Protein AF-A0A0D0HU97-F1 (afdb_monomer_lite)

Foldseek 3Di:
DDPVLVVLLVVLLVCLVVLHPVNVVSLVVSLVVLVVCVVVVVDALQRLLVSLLSSLQSLLVSCLVVVPLVSLVSSLVSLVSSLVRHPDPQSNLSSLLSNLSSLVSNLCSQQPPVPDDPVRSLVSNVVSVVSLVSSLVSLVVSLPPPVYQLQSNLLSLLVNLVSCVVVVVLVSSLVSLLSSCVSPVLQLLSLLVNLVSLVVCLVVVDDDNQQSLVSSQLSLVSSLVSLVNCCVNPRDVSSVVSVPDDRPPPSHDNDDPPPPPPPVRVCCRVPVSVVVCVVRCSVCSSVVHDDD

Organism: NCBI:txid55969

Structure (mmCIF, N/CA/C/O backbone):
data_AF-A0A0D0HU97-F1
#
_entry.id   AF-A0A0D0HU97-F1
#
loop_
_atom_site.group_PDB
_atom_site.id
_atom_site.type_symbol
_atom_site.label_atom_id
_atom_site.label_alt_id
_atom_site.label_comp_id
_atom_site.label_asym_id
_atom_site.label_entity_id
_atom_site.label_seq_id
_atom_site.pdbx_PDB_ins_code
_atom_site.Cartn_x
_atom_site.Cartn_y
_atom_site.Cartn_z
_atom_site.occupancy
_atom_site.B_iso_or_equiv
_atom_site.auth_seq_id
_atom_site.auth_comp_id
_atom_site.auth_asym_id
_atom_site.auth_atom_id
_atom_site.pdbx_PDB_model_num
ATOM 1 N N . MET A 1 1 ? -21.540 -1.269 13.985 1.00 74.88 1 MET A N 1
ATOM 2 C CA . MET A 1 1 ? -20.807 -0.047 14.384 1.00 74.88 1 MET A CA 1
ATOM 3 C C . MET A 1 1 ? -21.762 1.062 14.835 1.00 74.88 1 MET A C 1
ATOM 5 O O . MET A 1 1 ? -22.593 1.505 14.039 1.00 74.88 1 MET A O 1
ATOM 9 N N . PRO A 1 2 ? -21.643 1.535 16.087 1.00 83.69 2 PRO A N 1
ATOM 10 C CA . PRO A 1 2 ? -22.378 2.691 16.608 1.00 83.69 2 PRO A CA 1
ATOM 11 C C . PRO A 1 2 ? -22.198 3.964 15.760 1.00 83.69 2 PRO A C 1
ATOM 13 O O . PRO A 1 2 ? -21.101 4.258 15.283 1.00 83.69 2 PRO A O 1
ATOM 16 N N . ARG A 1 3 ? -23.268 4.761 15.594 1.00 86.12 3 ARG A N 1
ATOM 17 C CA . ARG A 1 3 ? -23.246 6.005 14.786 1.00 86.12 3 ARG A CA 1
ATOM 18 C C . ARG A 1 3 ? -22.199 7.016 15.262 1.00 86.12 3 ARG A C 1
ATOM 20 O O . ARG A 1 3 ? -21.627 7.736 14.447 1.00 86.12 3 ARG A O 1
ATOM 27 N N . GLU A 1 4 ? -21.953 7.065 16.566 1.00 89.00 4 GLU A N 1
ATOM 28 C CA . GLU A 1 4 ? -20.978 7.974 17.173 1.00 89.00 4 GLU A CA 1
ATOM 29 C C . GLU A 1 4 ? -19.543 7.635 16.753 1.00 89.00 4 GLU A C 1
ATOM 31 O O . GLU A 1 4 ? -18.796 8.540 16.382 1.00 89.00 4 GLU A O 1
ATOM 36 N N . ILE A 1 5 ? -19.190 6.345 16.686 1.00 89.62 5 ILE A N 1
ATOM 37 C CA . ILE A 1 5 ? -17.884 5.888 16.185 1.00 89.62 5 ILE A CA 1
ATOM 38 C C . ILE A 1 5 ? -17.706 6.295 14.720 1.00 89.62 5 ILE A C 1
ATOM 40 O O . ILE A 1 5 ? -16.680 6.867 14.360 1.00 89.62 5 ILE A O 1
ATOM 44 N N . ALA A 1 6 ? -18.720 6.077 13.877 1.00 90.56 6 ALA A N 1
ATOM 45 C CA . ALA A 1 6 ? -18.651 6.461 12.466 1.00 90.56 6 ALA A CA 1
ATOM 46 C C . ALA A 1 6 ? -18.431 7.978 12.283 1.00 90.56 6 ALA A C 1
ATOM 48 O O . ALA A 1 6 ? -17.640 8.403 11.441 1.00 90.56 6 ALA A O 1
ATOM 49 N N . SER A 1 7 ? -19.085 8.803 13.109 1.00 92.56 7 SER A N 1
ATOM 50 C CA . SER A 1 7 ? -18.876 10.257 13.126 1.00 92.56 7 SER A CA 1
ATOM 51 C C . SER A 1 7 ? -17.437 10.631 13.504 1.00 92.56 7 SER A C 1
ATOM 53 O O . SER A 1 7 ? -16.815 11.472 12.853 1.00 92.56 7 SER A O 1
ATOM 55 N N . GLN A 1 8 ? -16.864 9.965 14.510 1.00 91.81 8 GLN A N 1
ATOM 56 C CA . GLN A 1 8 ? -15.480 10.193 14.930 1.00 91.81 8 GLN A CA 1
ATOM 57 C C . GLN A 1 8 ? -14.461 9.741 13.872 1.00 91.81 8 GLN A C 1
ATOM 59 O O . GLN A 1 8 ? -13.498 10.465 13.617 1.00 91.81 8 GLN A O 1
ATOM 64 N N . VAL A 1 9 ? -14.688 8.608 13.196 1.00 93.06 9 VAL A N 1
ATOM 65 C CA . VAL A 1 9 ? -13.863 8.169 12.054 1.00 93.06 9 VAL A CA 1
ATOM 66 C C . VAL A 1 9 ? -13.851 9.250 10.970 1.00 93.06 9 VAL A C 1
ATOM 68 O O . VAL A 1 9 ? -12.782 9.662 10.515 1.00 93.06 9 VAL A O 1
ATOM 71 N N . ASN A 1 10 ? -15.021 9.789 10.615 1.00 92.75 10 ASN A N 1
ATOM 72 C CA . ASN A 1 10 ? -15.125 10.883 9.646 1.00 92.75 10 ASN A CA 1
ATOM 73 C C . ASN A 1 10 ? -14.381 12.145 10.110 1.00 92.75 10 ASN A C 1
ATOM 75 O O . ASN A 1 10 ? -13.737 12.814 9.301 1.00 92.75 10 ASN A O 1
ATOM 79 N N . ALA A 1 11 ? -14.405 12.458 11.408 1.00 92.19 11 ALA A N 1
ATOM 80 C CA . ALA A 1 11 ? -13.657 13.584 11.960 1.00 92.19 11 ALA A CA 1
ATOM 81 C C . ALA A 1 11 ? -12.131 13.410 11.829 1.00 92.19 11 ALA A C 1
ATOM 83 O O . ALA A 1 11 ? -11.422 14.397 11.615 1.00 92.19 11 ALA A O 1
ATOM 84 N N . VAL A 1 12 ? -11.607 12.180 11.922 1.00 92.12 12 VAL A N 1
ATOM 85 C CA . VAL A 1 12 ? -10.187 11.888 11.644 1.00 92.12 12 VAL A CA 1
ATOM 86 C C . VAL A 1 12 ? -9.872 12.108 10.162 1.00 92.12 12 VAL A C 1
ATOM 88 O O . VAL A 1 12 ? -8.913 12.813 9.842 1.00 92.12 12 VAL A O 1
ATOM 91 N N . VAL A 1 13 ? -10.704 11.572 9.260 1.00 91.50 13 VAL A N 1
ATOM 92 C CA . VAL A 1 13 ? -10.542 11.706 7.798 1.00 91.50 13 VAL A CA 1
ATOM 93 C C . VAL A 1 13 ? -10.492 13.181 7.384 1.00 91.50 13 VAL A C 1
ATOM 95 O O . VAL A 1 13 ? -9.542 13.613 6.727 1.00 91.50 13 VAL A O 1
ATOM 98 N N . LEU A 1 14 ? -11.473 13.976 7.818 1.00 91.19 14 LEU A N 1
ATOM 99 C CA . LEU A 1 14 ? -11.554 15.403 7.494 1.00 91.19 14 LEU A CA 1
ATOM 100 C C . LEU A 1 14 ? -10.367 16.192 8.065 1.00 91.19 14 LEU A C 1
ATOM 102 O O . LEU A 1 14 ? -9.829 17.085 7.407 1.00 91.19 14 LEU A O 1
ATOM 106 N N . ALA A 1 15 ? -9.920 15.868 9.282 1.00 90.88 15 ALA A N 1
ATOM 107 C CA . ALA A 1 15 ? -8.762 16.527 9.883 1.00 90.88 15 ALA A CA 1
ATOM 108 C C . ALA A 1 15 ? -7.460 16.233 9.117 1.00 90.88 15 ALA A C 1
ATOM 110 O O . ALA A 1 15 ? -6.615 17.124 8.980 1.00 90.88 15 ALA A O 1
ATOM 111 N N . ALA A 1 16 ? -7.304 15.012 8.594 1.00 87.94 16 ALA A N 1
ATOM 112 C CA . ALA A 1 16 ? -6.152 14.621 7.787 1.00 87.94 16 ALA A CA 1
ATOM 113 C C . ALA A 1 16 ? -6.112 15.351 6.437 1.00 87.94 16 ALA A C 1
ATOM 115 O O . ALA A 1 16 ? -5.059 15.867 6.057 1.00 87.94 16 ALA A O 1
ATOM 116 N N . GLN A 1 17 ? -7.258 15.454 5.752 1.00 85.62 17 GLN A N 1
ATOM 117 C CA . GLN A 1 17 ? -7.392 16.174 4.477 1.00 85.62 17 GLN A CA 1
ATOM 118 C C . GLN A 1 17 ? -7.009 17.654 4.610 1.00 85.62 17 GLN A C 1
ATOM 120 O O . GLN A 1 17 ? -6.327 18.204 3.749 1.00 85.62 17 GLN A O 1
ATOM 125 N N . ASN A 1 18 ? -7.358 18.275 5.739 1.00 85.75 18 ASN A N 1
ATOM 126 C CA . ASN A 1 18 ? -7.029 19.671 6.029 1.00 85.75 18 ASN A CA 1
ATOM 127 C C . ASN A 1 18 ? -5.614 19.873 6.607 1.00 85.75 18 ASN A C 1
ATOM 129 O O . ASN A 1 18 ? -5.242 20.992 6.954 1.00 85.75 18 ASN A O 1
ATOM 133 N N . GLY A 1 19 ? -4.807 18.812 6.735 1.00 74.62 19 GLY A N 1
ATOM 134 C CA . GLY A 1 19 ? -3.419 18.907 7.193 1.00 74.62 19 GLY A CA 1
ATOM 135 C C . GLY A 1 19 ? -3.238 19.326 8.656 1.00 74.62 19 GLY A C 1
ATOM 136 O O . GLY A 1 19 ? -2.160 19.798 9.014 1.00 74.62 19 GLY A O 1
ATOM 137 N N . HIS A 1 20 ? -4.263 19.190 9.501 1.00 76.19 20 HIS A N 1
ATOM 138 C CA . HIS A 1 20 ? -4.256 19.745 10.855 1.00 76.19 20 HIS A CA 1
ATOM 139 C C . HIS A 1 20 ? -3.636 18.775 11.876 1.00 76.19 20 HIS A C 1
ATOM 141 O O . HIS A 1 20 ? -3.888 17.569 11.839 1.00 76.19 20 HIS A O 1
ATOM 147 N N . SER A 1 21 ? -2.939 19.298 12.894 1.00 78.12 21 SER A N 1
ATOM 148 C CA . SER A 1 21 ? -2.482 18.529 14.075 1.00 78.12 21 SER A CA 1
ATOM 149 C C . SER A 1 21 ? -3.627 17.846 14.846 1.00 78.12 21 SER A C 1
ATOM 151 O O . SER A 1 21 ? -3.396 16.947 15.653 1.00 78.12 21 SER A O 1
ATOM 153 N N . ALA A 1 22 ? -4.873 18.228 14.550 1.00 87.62 22 ALA A N 1
ATOM 154 C CA . ALA A 1 22 ? -6.082 17.620 15.097 1.00 87.62 22 ALA A CA 1
ATOM 155 C C . ALA A 1 22 ? -6.277 16.173 14.630 1.00 87.62 22 ALA A C 1
ATOM 157 O O . ALA A 1 22 ? -6.898 15.410 15.357 1.00 87.62 22 ALA A O 1
ATOM 158 N N . CYS A 1 23 ? -5.723 15.775 13.477 1.00 91.69 23 CYS A N 1
ATOM 159 C CA . CYS A 1 23 ? -5.828 14.401 12.980 1.00 91.69 23 CYS A CA 1
ATOM 160 C C . CYS A 1 23 ? -5.327 13.389 14.023 1.00 91.69 23 CYS A C 1
ATOM 162 O O . CYS A 1 23 ? -6.050 12.467 14.394 1.00 91.69 23 CYS A O 1
ATOM 164 N N . MET A 1 24 ? -4.138 13.636 14.580 1.00 92.69 24 MET A N 1
ATOM 165 C CA . MET A 1 24 ? -3.540 12.784 15.610 1.00 92.69 24 MET A CA 1
ATOM 166 C C . MET A 1 24 ? -4.385 12.737 16.879 1.00 92.69 24 MET A C 1
ATOM 168 O O . MET A 1 24 ? -4.702 11.658 17.363 1.00 92.69 24 MET A O 1
ATOM 172 N N . LYS A 1 25 ? -4.792 13.904 17.391 1.00 92.94 25 LYS A N 1
ATOM 173 C CA . LYS A 1 25 ? -5.591 13.990 18.619 1.00 92.94 25 LYS A CA 1
ATOM 174 C C . LYS A 1 25 ? -6.941 13.283 18.465 1.00 92.94 25 LYS A C 1
ATOM 176 O O . LYS A 1 25 ? -7.367 12.580 19.375 1.00 92.94 25 LYS A O 1
ATOM 181 N N . ASN A 1 26 ? -7.600 13.459 17.321 1.00 94.88 26 ASN A N 1
ATOM 182 C CA . ASN A 1 26 ? -8.873 12.809 17.025 1.00 94.88 26 ASN A CA 1
ATOM 183 C C . ASN A 1 26 ? -8.698 11.291 16.928 1.00 94.88 26 ASN A C 1
ATOM 185 O O . ASN A 1 26 ? -9.520 10.558 17.465 1.00 94.88 26 ASN A O 1
ATOM 189 N N . ALA A 1 27 ? -7.618 10.821 16.296 1.00 95.44 27 ALA A N 1
ATOM 190 C CA . ALA A 1 27 ? -7.337 9.395 16.199 1.00 95.44 27 ALA A CA 1
ATOM 191 C C . ALA A 1 27 ? -7.024 8.774 17.569 1.00 95.44 27 ALA A C 1
ATOM 193 O O . ALA A 1 27 ? -7.584 7.738 17.899 1.00 95.44 27 ALA A O 1
ATOM 194 N N . GLU A 1 28 ? -6.195 9.424 18.391 1.00 95.94 28 GLU A N 1
ATOM 195 C CA . GLU A 1 28 ? -5.896 8.980 19.761 1.00 95.94 28 GLU A CA 1
ATOM 196 C C . GLU A 1 28 ? -7.166 8.932 20.625 1.00 95.94 28 GLU A C 1
ATOM 198 O O . GLU A 1 28 ? -7.400 7.951 21.328 1.00 95.94 28 GLU A O 1
ATOM 203 N N . SER A 1 29 ? -8.019 9.958 20.529 1.00 96.12 29 SER A N 1
ATOM 204 C CA . SER A 1 29 ? -9.303 10.000 21.236 1.00 96.12 29 SER A CA 1
ATOM 205 C C . SER A 1 29 ? -10.240 8.876 20.799 1.00 96.12 29 SER A C 1
ATOM 207 O O . SER A 1 29 ? -10.866 8.248 21.649 1.00 96.12 29 SER A O 1
ATOM 209 N N . LEU A 1 30 ? -10.338 8.624 19.491 1.00 96.38 30 LEU A N 1
ATOM 210 C CA . LEU A 1 30 ? -11.173 7.560 18.943 1.00 96.38 30 LEU A CA 1
ATOM 211 C C . LEU A 1 30 ? -10.661 6.182 19.368 1.00 96.38 30 LEU A C 1
ATOM 213 O O . LEU A 1 30 ? -11.452 5.363 19.810 1.00 96.38 30 LEU A O 1
ATOM 217 N N . VAL A 1 31 ? -9.353 5.925 19.299 1.00 97.12 31 VAL A N 1
ATOM 218 C CA . VAL A 1 31 ? -8.782 4.646 19.754 1.00 97.12 31 VAL A CA 1
ATOM 219 C C . VAL A 1 31 ? -9.054 4.425 21.240 1.00 97.12 31 VAL A C 1
ATOM 221 O O . VAL A 1 31 ? -9.498 3.347 21.611 1.00 97.12 31 VAL A O 1
ATOM 224 N N . GLY A 1 32 ? -8.885 5.451 22.079 1.00 97.25 32 GLY A N 1
ATOM 225 C CA . GLY A 1 32 ? -9.229 5.350 23.500 1.00 97.25 32 GLY A CA 1
ATOM 226 C C . GLY A 1 32 ? -10.720 5.090 23.754 1.00 97.25 32 GLY A C 1
ATOM 227 O O . GLY A 1 32 ? -11.073 4.425 24.723 1.00 97.25 32 GLY A O 1
ATOM 228 N N . GLU A 1 33 ? -11.613 5.590 22.897 1.00 97.00 33 GLU A N 1
ATOM 229 C CA . GLU A 1 33 ? -13.042 5.261 22.959 1.00 97.00 33 GLU A CA 1
ATOM 230 C C . GLU A 1 33 ? -13.321 3.823 22.517 1.00 97.00 33 GLU A C 1
ATOM 232 O O . GLU A 1 33 ? -14.025 3.101 23.217 1.00 97.00 33 GLU A O 1
ATOM 237 N N . LEU A 1 34 ? -12.734 3.385 21.401 1.00 97.12 34 LEU A N 1
ATOM 238 C CA . LEU A 1 34 ? -12.859 2.012 20.914 1.00 97.12 34 LEU A CA 1
ATOM 239 C C . LEU A 1 34 ? -12.367 1.005 21.960 1.00 97.12 34 LEU A C 1
ATOM 241 O O . LEU A 1 34 ? -13.006 -0.022 22.166 1.00 97.12 34 LEU A O 1
ATOM 245 N N . ASP A 1 35 ? -11.271 1.317 22.648 1.00 97.38 35 ASP A N 1
ATOM 246 C CA . ASP A 1 35 ? -10.725 0.488 23.721 1.00 97.38 35 ASP A CA 1
ATOM 247 C C . ASP A 1 35 ? -11.697 0.363 24.888 1.00 97.38 35 ASP A C 1
ATOM 249 O O . ASP A 1 35 ? -12.019 -0.751 25.289 1.00 97.38 35 ASP A O 1
ATOM 253 N N . ARG A 1 36 ? -12.240 1.488 25.369 1.00 97.56 36 ARG A N 1
ATOM 254 C CA . ARG A 1 36 ? -13.242 1.481 26.444 1.00 97.56 36 ARG A CA 1
ATOM 255 C C . ARG A 1 36 ? -14.490 0.691 26.067 1.00 97.56 36 ARG A C 1
ATOM 257 O O . ARG A 1 36 ? -15.009 -0.048 26.896 1.00 97.56 36 ARG A O 1
ATOM 264 N N . LEU A 1 37 ? -14.977 0.846 24.836 1.00 96.56 37 LEU A N 1
ATOM 265 C CA . LEU A 1 37 ? -16.162 0.131 24.363 1.00 96.56 37 LEU A CA 1
ATOM 266 C C . LEU A 1 37 ? -15.902 -1.370 24.217 1.00 96.56 37 LEU A C 1
ATOM 268 O O . LEU A 1 37 ? -16.777 -2.164 24.548 1.00 96.56 37 LEU A O 1
ATOM 272 N N . HIS A 1 38 ? -14.716 -1.760 23.751 1.00 96.25 38 HIS A N 1
ATOM 273 C CA . HIS A 1 38 ? -14.349 -3.165 23.611 1.00 96.25 38 HIS A CA 1
ATOM 274 C C . HIS A 1 38 ? -14.124 -3.838 24.971 1.00 96.25 38 HIS A C 1
ATOM 276 O O . HIS A 1 38 ? -14.623 -4.931 25.197 1.00 96.25 38 HIS A O 1
ATOM 282 N N . GLU A 1 39 ? -13.448 -3.166 25.910 1.00 97.06 39 GLU A N 1
ATOM 283 C CA . GLU A 1 39 ? -13.269 -3.646 27.291 1.00 97.06 39 GLU A CA 1
ATOM 284 C C . GLU A 1 39 ? -14.594 -3.771 28.054 1.00 97.06 39 GLU A C 1
ATOM 286 O O . GLU A 1 39 ? -14.716 -4.596 28.957 1.00 97.06 39 GLU A O 1
ATOM 291 N N . ALA A 1 40 ? -15.587 -2.953 27.699 1.00 97.25 40 ALA A N 1
ATOM 292 C CA . ALA A 1 40 ? -16.937 -3.010 28.247 1.00 97.25 40 ALA A CA 1
ATOM 293 C C . ALA A 1 40 ? -17.872 -3.967 27.478 1.00 97.25 40 ALA A C 1
ATOM 295 O O . ALA A 1 40 ? -19.089 -3.869 27.649 1.00 97.25 40 ALA A O 1
ATOM 296 N N . ASP A 1 41 ? -17.338 -4.822 26.594 1.00 96.06 41 ASP A N 1
ATOM 297 C CA . ASP A 1 41 ? -18.084 -5.758 25.735 1.00 96.06 41 ASP A CA 1
ATOM 298 C C . ASP A 1 41 ? -19.222 -5.095 24.925 1.00 96.06 41 ASP A C 1
ATOM 300 O O . ASP A 1 41 ? -20.209 -5.725 24.546 1.00 96.06 41 ASP A O 1
ATOM 304 N N . SER A 1 42 ? -19.107 -3.789 24.665 1.00 96.75 42 SER A N 1
ATOM 305 C CA . SER A 1 42 ? -20.114 -2.994 23.951 1.00 96.75 42 SER A CA 1
ATOM 306 C C . SER A 1 42 ? -19.924 -3.017 22.433 1.00 96.75 42 SER A C 1
ATOM 308 O O . SER A 1 42 ? -20.852 -2.675 21.701 1.00 96.75 42 SER A O 1
ATOM 310 N N . ILE A 1 43 ? -18.730 -3.398 21.972 1.00 96.56 43 ILE A N 1
ATOM 311 C CA . ILE A 1 43 ? -18.405 -3.705 20.575 1.00 96.56 43 ILE A CA 1
ATOM 312 C C . ILE A 1 43 ? -17.503 -4.940 20.529 1.00 96.56 43 ILE A C 1
ATOM 314 O O . ILE A 1 43 ? -16.650 -5.130 21.403 1.00 96.56 43 ILE A O 1
ATOM 318 N N . ASP A 1 44 ? -17.654 -5.761 19.495 1.00 96.62 44 ASP A N 1
ATOM 319 C CA . ASP A 1 44 ? -16.771 -6.909 19.286 1.00 96.62 44 ASP A CA 1
ATOM 320 C C . ASP A 1 44 ? -15.440 -6.523 18.602 1.00 96.62 44 ASP A C 1
ATOM 322 O O . ASP A 1 44 ? -15.166 -5.357 18.289 1.00 96.62 44 ASP A O 1
ATOM 326 N N . GLY A 1 45 ? -14.569 -7.518 18.411 1.00 97.12 45 GLY A N 1
ATOM 327 C CA . GLY A 1 45 ? -13.260 -7.326 17.785 1.00 97.12 45 GLY A CA 1
ATOM 328 C C . GLY A 1 45 ? -13.329 -6.898 16.315 1.00 97.12 45 GLY A C 1
ATOM 329 O O . GLY A 1 45 ? -12.488 -6.109 15.882 1.00 97.12 45 GLY A O 1
ATOM 330 N N . ASP A 1 46 ? -14.332 -7.352 15.560 1.00 96.94 46 ASP A N 1
ATOM 331 C CA . ASP A 1 46 ? -14.511 -6.983 14.151 1.00 96.94 46 ASP A CA 1
ATOM 332 C C . ASP A 1 46 ? -15.052 -5.555 14.022 1.00 96.94 46 ASP A C 1
ATOM 334 O O . ASP A 1 46 ? -14.606 -4.795 13.161 1.00 96.94 46 ASP A O 1
ATOM 338 N N . GLU A 1 47 ? -15.949 -5.133 14.913 1.00 96.50 47 GLU A N 1
ATOM 339 C CA . GLU A 1 47 ? -16.419 -3.752 14.989 1.00 96.50 47 GLU A CA 1
ATOM 340 C C . GLU A 1 47 ? -15.288 -2.779 15.352 1.00 96.50 47 GLU A C 1
ATOM 342 O O . GLU A 1 47 ? -15.181 -1.712 14.732 1.00 96.50 47 GLU A O 1
ATOM 347 N N . TRP A 1 48 ? -14.412 -3.153 16.296 1.00 97.62 48 TRP A N 1
ATOM 348 C CA . TRP A 1 48 ? -13.192 -2.396 16.612 1.00 97.62 48 TRP A CA 1
ATOM 349 C C . TRP A 1 48 ? -12.272 -2.323 15.387 1.00 97.62 48 TRP A C 1
ATOM 351 O O . TRP A 1 48 ? -11.850 -1.239 14.971 1.00 97.62 48 TRP A O 1
ATOM 361 N N . ALA A 1 49 ? -11.997 -3.474 14.770 1.00 98.12 49 ALA A N 1
ATOM 362 C CA . ALA A 1 49 ? -11.104 -3.597 13.625 1.00 98.12 49 ALA A CA 1
ATOM 363 C C . ALA A 1 49 ? -11.601 -2.814 12.399 1.00 98.12 49 ALA A C 1
ATOM 365 O O . ALA A 1 49 ? -10.798 -2.190 11.702 1.00 98.12 49 ALA A O 1
ATOM 366 N N . LEU A 1 50 ? -12.914 -2.776 12.165 1.00 97.12 50 LEU A N 1
ATOM 367 C CA . LEU A 1 50 ? -13.526 -2.041 11.061 1.00 97.12 50 LEU A CA 1
ATOM 368 C C . LEU A 1 50 ? -13.340 -0.526 11.218 1.00 97.12 50 LEU A C 1
ATOM 370 O O . LEU A 1 50 ? -12.998 0.158 10.252 1.00 97.12 50 LEU A O 1
ATOM 374 N N . ALA A 1 51 ? -13.520 0.009 12.428 1.00 96.00 51 ALA A N 1
ATOM 375 C CA . ALA A 1 51 ? -13.251 1.421 12.701 1.00 96.00 51 ALA A CA 1
ATOM 376 C C . ALA A 1 51 ? -11.747 1.739 12.587 1.00 96.00 51 ALA A C 1
ATOM 378 O O . ALA A 1 51 ? -11.351 2.740 11.980 1.00 96.00 51 ALA A O 1
ATOM 379 N N . ALA A 1 52 ? -10.902 0.853 13.116 1.00 97.12 52 ALA A N 1
ATOM 380 C CA . ALA A 1 52 ? -9.449 0.981 13.093 1.00 97.12 52 ALA A CA 1
ATOM 381 C C . ALA A 1 52 ? -8.845 0.901 11.679 1.00 97.12 52 ALA A C 1
ATOM 383 O O . ALA A 1 52 ? -7.820 1.538 11.413 1.00 97.12 52 ALA A O 1
ATOM 384 N N . PHE A 1 53 ? -9.472 0.171 10.752 1.00 97.62 53 PHE A N 1
ATOM 385 C CA . PHE A 1 53 ? -9.018 0.061 9.365 1.00 97.62 53 PHE A CA 1
ATOM 386 C C . PHE A 1 53 ? -8.906 1.430 8.682 1.00 97.62 53 PHE A C 1
ATOM 388 O O . PHE A 1 53 ? -7.835 1.792 8.188 1.00 97.62 53 PHE A O 1
ATOM 395 N N . THR A 1 54 ? -9.971 2.231 8.713 1.00 95.88 54 THR A N 1
ATOM 396 C CA . THR A 1 54 ? -9.970 3.560 8.084 1.00 95.88 54 THR A CA 1
ATOM 397 C C . THR A 1 54 ? -8.987 4.501 8.778 1.00 95.88 54 THR A C 1
ATOM 399 O O . THR A 1 54 ? -8.211 5.192 8.120 1.00 95.88 54 THR A O 1
ATOM 402 N N . VAL A 1 55 ? -8.977 4.506 10.114 1.00 97.12 55 VAL A N 1
ATOM 403 C CA . VAL A 1 55 ? -8.121 5.399 10.912 1.00 97.12 55 VAL A CA 1
ATOM 404 C C . VAL A 1 55 ? -6.639 5.112 10.675 1.00 97.12 55 VAL A C 1
ATOM 406 O O . VAL A 1 55 ? -5.868 6.041 10.432 1.00 97.12 55 VAL A O 1
ATOM 409 N N . SER A 1 56 ? -6.236 3.838 10.700 1.00 98.38 56 SER A N 1
ATOM 410 C CA . SER A 1 56 ? -4.848 3.441 10.438 1.00 98.38 56 SER A CA 1
ATOM 411 C C . SER A 1 56 ? -4.400 3.844 9.034 1.00 98.38 56 SER A C 1
ATOM 413 O O . SER A 1 56 ? -3.345 4.462 8.892 1.00 98.38 56 SER A O 1
ATOM 415 N N . SER A 1 57 ? -5.223 3.583 8.012 1.00 97.06 57 SER A N 1
ATOM 416 C CA . SER A 1 57 ? -4.937 3.964 6.623 1.00 97.06 57 SER A CA 1
ATOM 417 C C . SER A 1 57 ? -4.723 5.476 6.475 1.00 97.06 57 SER A C 1
ATOM 419 O O . SER A 1 57 ? -3.709 5.924 5.934 1.00 97.06 57 SER A O 1
ATOM 421 N N . VAL A 1 58 ? -5.634 6.281 7.036 1.00 95.62 58 VAL A N 1
ATOM 422 C CA . VAL A 1 58 ? -5.561 7.749 6.998 1.00 95.62 58 VAL A CA 1
ATOM 423 C C . VAL A 1 58 ? -4.299 8.266 7.681 1.00 95.62 58 VAL A C 1
ATOM 425 O O . VAL A 1 58 ? -3.618 9.128 7.124 1.00 95.62 58 VAL A O 1
ATOM 428 N N . LEU A 1 59 ? -3.965 7.744 8.863 1.00 97.00 59 LEU A N 1
ATOM 429 C CA . LEU A 1 59 ? -2.773 8.159 9.601 1.00 97.00 59 LEU A CA 1
ATOM 430 C C . LEU A 1 59 ? -1.482 7.822 8.857 1.00 97.00 59 LEU A C 1
ATOM 432 O O . LEU A 1 59 ? -0.574 8.651 8.829 1.00 97.00 59 LEU A O 1
ATOM 436 N N . ILE A 1 60 ? -1.399 6.643 8.240 1.00 97.44 60 ILE A N 1
ATOM 437 C CA . ILE A 1 60 ? -0.222 6.213 7.475 1.00 97.44 60 ILE A CA 1
ATOM 438 C C . ILE A 1 60 ? -0.041 7.093 6.234 1.00 97.44 60 ILE A C 1
ATOM 440 O O . ILE A 1 60 ? 1.053 7.609 6.001 1.00 97.44 60 ILE A O 1
ATOM 444 N N . ASN A 1 61 ? -1.116 7.348 5.484 1.00 93.69 61 ASN A N 1
ATOM 445 C CA . ASN A 1 61 ? -1.067 8.239 4.323 1.00 93.69 61 ASN A CA 1
ATOM 446 C C . ASN A 1 61 ? -0.684 9.667 4.737 1.00 93.69 61 ASN A C 1
ATOM 448 O O . ASN A 1 61 ? 0.224 10.268 4.160 1.00 93.69 61 ASN A O 1
ATOM 452 N N . PHE A 1 62 ? -1.320 10.196 5.787 1.00 93.44 62 PHE A N 1
ATOM 453 C CA . PHE A 1 62 ? -0.980 11.496 6.365 1.00 93.44 62 PHE A CA 1
ATOM 454 C C . PHE A 1 62 ? 0.496 11.567 6.773 1.00 93.44 62 PHE A C 1
ATOM 456 O O . PHE A 1 62 ? 1.163 12.571 6.514 1.00 93.44 62 PHE A O 1
ATOM 463 N N . ALA A 1 63 ? 1.022 10.504 7.381 1.00 94.06 63 ALA A N 1
ATOM 464 C CA . ALA A 1 63 ? 2.411 10.427 7.794 1.00 94.06 63 ALA A CA 1
ATOM 465 C C . ALA A 1 63 ? 3.382 10.509 6.618 1.00 94.06 63 ALA A C 1
ATOM 467 O O . ALA A 1 63 ? 4.363 11.245 6.717 1.00 94.06 63 ALA A O 1
ATOM 468 N N . GLY A 1 64 ? 3.094 9.815 5.513 1.00 90.62 64 GLY A N 1
ATOM 469 C CA . GLY A 1 64 ? 3.877 9.905 4.282 1.00 90.62 64 GLY A CA 1
ATOM 470 C C . GLY A 1 64 ? 3.904 11.332 3.733 1.00 90.62 64 GLY A C 1
ATOM 471 O O . GLY A 1 64 ? 4.977 11.906 3.558 1.00 90.62 64 GLY A O 1
ATOM 472 N N . TYR A 1 65 ? 2.731 11.954 3.567 1.00 89.12 65 TYR A N 1
ATOM 473 C CA . TYR A 1 65 ? 2.623 13.312 3.018 1.00 89.12 65 TYR A CA 1
ATOM 474 C C . TYR A 1 65 ? 3.237 14.397 3.908 1.00 89.12 65 TYR A C 1
ATOM 476 O O . TYR A 1 65 ? 3.788 15.375 3.410 1.00 89.12 65 TYR A O 1
ATOM 484 N N . ARG A 1 66 ? 3.119 14.264 5.233 1.00 90.62 66 ARG A N 1
ATOM 485 C CA . ARG A 1 66 ? 3.586 15.271 6.205 1.00 90.62 66 ARG A CA 1
ATOM 486 C C . ARG A 1 66 ? 4.916 14.923 6.854 1.00 90.62 66 ARG A C 1
ATOM 488 O O . ARG A 1 66 ? 5.341 15.623 7.769 1.00 90.62 66 ARG A O 1
ATOM 495 N N . ARG A 1 67 ? 5.543 13.832 6.418 1.00 90.62 67 ARG A N 1
ATOM 496 C CA . ARG A 1 67 ? 6.771 13.281 6.997 1.00 90.62 67 ARG A CA 1
ATOM 497 C C . ARG A 1 67 ? 6.693 13.076 8.513 1.00 90.62 67 ARG A C 1
ATOM 499 O O . ARG A 1 67 ? 7.651 13.303 9.248 1.00 90.62 67 ARG A O 1
ATOM 506 N N . ASN A 1 68 ? 5.527 12.665 9.006 1.00 92.12 68 ASN A N 1
ATOM 507 C CA . ASN A 1 68 ? 5.243 12.602 10.436 1.00 92.12 68 ASN A CA 1
ATOM 508 C C . ASN A 1 68 ? 5.447 11.183 10.985 1.00 92.12 68 ASN A C 1
ATOM 510 O O . ASN A 1 68 ? 4.538 10.353 10.961 1.00 92.12 68 ASN A O 1
ATOM 514 N N . LYS A 1 69 ? 6.631 10.918 11.550 1.00 93.00 69 LYS A N 1
ATOM 515 C CA . LYS A 1 69 ? 6.987 9.597 12.101 1.00 93.00 69 LYS A CA 1
ATOM 516 C C . LYS A 1 69 ? 6.046 9.128 13.220 1.00 93.00 69 LYS A C 1
ATOM 518 O O . LYS A 1 69 ? 5.767 7.935 13.316 1.00 93.00 69 LYS A O 1
ATOM 523 N N . ARG A 1 70 ? 5.520 10.045 14.045 1.00 94.50 70 ARG A N 1
ATOM 524 C CA . ARG A 1 70 ? 4.564 9.705 15.116 1.00 94.50 70 ARG A CA 1
ATOM 525 C C . ARG A 1 70 ? 3.239 9.215 14.532 1.00 94.50 70 ARG A C 1
ATOM 527 O O . ARG A 1 70 ? 2.700 8.235 15.032 1.00 94.50 70 ARG A O 1
ATOM 534 N N . ALA A 1 71 ? 2.750 9.855 13.471 1.00 95.69 71 ALA A N 1
ATOM 535 C CA . ALA A 1 71 ? 1.544 9.420 12.770 1.00 95.69 71 ALA A CA 1
ATOM 536 C C . ALA A 1 71 ? 1.728 8.047 12.110 1.00 95.69 71 ALA A C 1
ATOM 538 O O . ALA A 1 71 ? 0.865 7.187 12.264 1.00 95.69 71 ALA A O 1
ATOM 539 N N . ALA A 1 72 ? 2.878 7.810 11.463 1.00 96.12 72 ALA A N 1
ATOM 540 C CA . ALA A 1 72 ? 3.188 6.508 10.869 1.00 96.12 72 ALA A CA 1
ATOM 541 C C . ALA A 1 72 ? 3.197 5.411 11.937 1.00 96.12 72 ALA A C 1
ATOM 543 O O . ALA A 1 72 ? 2.594 4.355 11.746 1.00 96.12 72 ALA A O 1
ATOM 544 N N . LYS A 1 73 ? 3.829 5.682 13.088 1.00 97.06 73 LYS A N 1
ATOM 545 C CA . LYS A 1 73 ? 3.864 4.736 14.202 1.00 97.06 73 LYS A CA 1
ATOM 546 C C . LYS A 1 73 ? 2.462 4.458 14.742 1.00 97.06 73 LYS A C 1
ATOM 548 O O . LYS A 1 73 ? 2.081 3.299 14.812 1.00 97.06 73 LYS A O 1
ATOM 553 N N . LEU A 1 74 ? 1.688 5.498 15.059 1.00 97.44 74 LEU A N 1
ATOM 554 C CA . LEU A 1 74 ? 0.336 5.333 15.594 1.00 97.44 74 LEU A CA 1
ATOM 555 C C . LEU A 1 74 ? -0.562 4.547 14.628 1.00 97.44 74 LEU A C 1
ATOM 557 O O . LEU A 1 74 ? -1.226 3.606 15.044 1.00 97.44 74 LEU A O 1
ATOM 561 N N . GLY A 1 75 ? -0.552 4.885 13.336 1.00 98.19 75 GLY A N 1
ATOM 562 C CA . GLY A 1 75 ? -1.326 4.154 12.332 1.00 98.19 75 GLY A CA 1
ATOM 563 C C . GLY A 1 75 ? -0.903 2.686 12.206 1.00 98.19 75 GLY A C 1
ATOM 564 O O . GLY A 1 75 ? -1.762 1.814 12.091 1.00 98.19 75 GLY A O 1
ATOM 565 N N . THR A 1 76 ? 0.401 2.404 12.296 1.00 98.50 76 THR A N 1
ATOM 566 C CA . THR A 1 76 ? 0.935 1.030 12.292 1.00 98.50 76 THR A CA 1
ATOM 567 C C . THR A 1 76 ? 0.486 0.252 13.528 1.00 98.50 76 THR A C 1
ATOM 569 O O . THR A 1 76 ? -0.026 -0.855 13.385 1.00 98.50 76 THR A O 1
ATOM 572 N N . ASP A 1 77 ? 0.613 0.842 14.722 1.00 98.44 77 ASP A N 1
ATOM 573 C CA . ASP A 1 77 ? 0.213 0.218 15.989 1.00 98.44 77 ASP A CA 1
ATOM 574 C C . ASP A 1 77 ? -1.296 -0.109 15.990 1.00 98.44 77 ASP A C 1
ATOM 576 O O . ASP A 1 77 ? -1.704 -1.196 16.400 1.00 98.44 77 ASP A O 1
ATOM 580 N N . ILE A 1 78 ? -2.128 0.808 15.475 1.00 98.62 78 ILE A N 1
ATOM 581 C CA . ILE A 1 78 ? -3.577 0.603 15.326 1.00 98.62 78 ILE A CA 1
ATOM 582 C C . ILE A 1 78 ? -3.863 -0.567 14.380 1.00 98.62 78 ILE A C 1
ATOM 584 O O . ILE A 1 78 ? -4.661 -1.437 14.725 1.00 98.62 78 ILE A O 1
ATOM 588 N N . ALA A 1 79 ? -3.215 -0.617 13.210 1.00 98.62 79 ALA A N 1
ATOM 589 C CA . ALA A 1 79 ? -3.408 -1.705 12.249 1.00 98.62 79 ALA A CA 1
ATOM 590 C C . ALA A 1 79 ? -2.972 -3.066 12.817 1.00 98.62 79 ALA A C 1
ATOM 592 O O . ALA A 1 79 ? -3.668 -4.064 12.626 1.00 98.62 79 ALA A O 1
ATOM 593 N N . ASP A 1 80 ? -1.854 -3.106 13.549 1.00 98.56 80 ASP A N 1
ATOM 594 C CA . ASP A 1 80 ? -1.353 -4.320 14.196 1.00 98.56 80 ASP A CA 1
ATOM 595 C C . ASP A 1 80 ? -2.294 -4.837 15.280 1.00 98.56 80 ASP A C 1
ATOM 597 O O . ASP A 1 80 ? -2.539 -6.039 15.357 1.00 98.56 80 ASP A O 1
ATOM 601 N N . ARG A 1 81 ? -2.868 -3.948 16.090 1.00 98.31 81 ARG A N 1
ATOM 602 C CA . ARG A 1 81 ? -3.881 -4.352 17.065 1.00 98.31 81 ARG A CA 1
ATOM 603 C C . ARG A 1 81 ? -5.155 -4.833 16.376 1.00 98.31 81 ARG A C 1
ATOM 605 O O . ARG A 1 81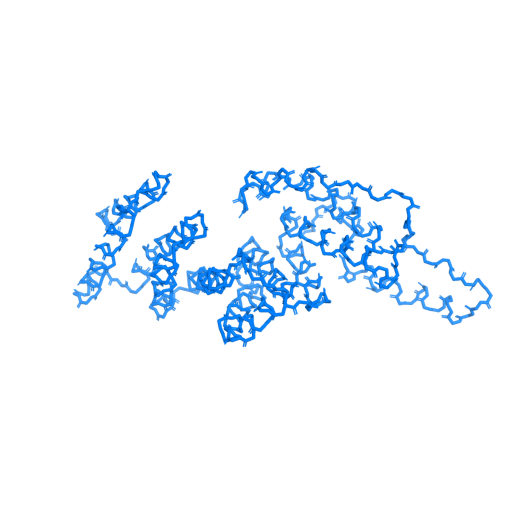 ? -5.658 -5.901 16.712 1.00 98.31 81 ARG A O 1
ATOM 612 N N . ALA A 1 82 ? -5.635 -4.086 15.383 1.00 98.31 82 ALA A N 1
ATOM 613 C CA . ALA A 1 82 ? -6.857 -4.404 14.650 1.00 98.31 82 ALA A CA 1
ATOM 614 C C . ALA A 1 82 ? -6.810 -5.813 14.061 1.00 98.31 82 ALA A C 1
ATOM 616 O O . ALA A 1 82 ? -7.749 -6.584 14.222 1.00 98.31 82 ALA A O 1
ATOM 617 N N . ARG A 1 83 ? -5.705 -6.174 13.395 1.00 97.75 83 ARG A N 1
ATOM 618 C CA . ARG A 1 83 ? -5.588 -7.481 12.730 1.00 97.75 83 ARG A CA 1
ATOM 619 C C . ARG A 1 83 ? -5.529 -8.655 13.709 1.00 97.75 83 ARG A C 1
ATOM 621 O O . ARG A 1 83 ? -5.823 -9.774 13.307 1.00 97.75 83 ARG A O 1
ATOM 628 N N . LEU A 1 84 ? -5.130 -8.421 14.962 1.00 97.81 84 LEU A N 1
ATOM 629 C CA . LEU A 1 84 ? -5.155 -9.444 16.012 1.00 97.81 84 LEU A CA 1
ATOM 630 C C . LEU A 1 84 ? -6.566 -9.651 16.576 1.00 97.81 84 LEU A C 1
ATOM 632 O O . LEU A 1 84 ? -6.875 -10.753 17.017 1.00 97.81 84 LEU A O 1
ATOM 636 N N . LEU A 1 85 ? -7.401 -8.608 16.553 1.00 97.62 85 LEU A N 1
ATOM 637 C CA . LEU A 1 85 ? -8.788 -8.650 17.022 1.00 97.62 85 LEU A CA 1
ATOM 638 C C . LEU A 1 85 ? -9.776 -9.094 15.936 1.00 97.62 85 LEU A C 1
ATOM 640 O O . LEU A 1 85 ? -10.799 -9.687 16.262 1.00 97.62 85 LEU A O 1
ATOM 644 N N . ALA A 1 86 ? -9.470 -8.825 14.665 1.00 97.69 86 ALA A N 1
ATOM 645 C CA . ALA A 1 86 ? -10.336 -9.164 13.543 1.00 97.69 86 ALA A CA 1
ATOM 646 C C . ALA A 1 86 ? -10.479 -10.685 13.399 1.00 97.69 86 ALA A C 1
ATOM 648 O O . ALA A 1 86 ? -9.490 -11.380 13.133 1.00 97.69 86 ALA A O 1
ATOM 649 N N . ALA A 1 87 ? -11.700 -11.199 13.525 1.00 97.19 87 ALA A N 1
ATOM 650 C CA . ALA A 1 87 ? -12.066 -12.570 13.193 1.00 97.19 87 ALA A CA 1
ATOM 651 C C . ALA A 1 87 ? -12.324 -12.712 11.684 1.00 97.19 87 ALA A C 1
ATOM 653 O O . ALA A 1 87 ? -11.902 -13.715 11.091 1.00 97.19 87 ALA A O 1
ATOM 654 N N . ASP A 1 88 ? -12.919 -11.691 11.057 1.00 96.44 88 ASP A N 1
ATOM 655 C CA . ASP A 1 88 ? -13.138 -11.647 9.614 1.00 96.44 88 ASP A CA 1
ATOM 656 C C . ASP A 1 88 ? -11.809 -11.648 8.842 1.00 96.44 88 ASP A C 1
ATOM 658 O O . ASP A 1 88 ? -10.911 -10.824 9.051 1.00 96.44 88 ASP A O 1
ATOM 662 N N . THR A 1 89 ? -11.671 -12.604 7.924 1.00 95.50 89 THR A N 1
ATOM 663 C CA . THR A 1 89 ? -10.409 -12.813 7.204 1.00 95.50 89 THR A CA 1
ATOM 664 C C . THR A 1 89 ? -10.141 -11.693 6.201 1.00 95.50 89 THR A C 1
ATOM 666 O O . THR A 1 89 ? -8.996 -11.257 6.075 1.00 95.50 89 THR A O 1
ATOM 669 N N . HIS A 1 90 ? -11.167 -11.168 5.526 1.00 95.56 90 HIS A N 1
ATOM 670 C CA . HIS A 1 90 ? -10.985 -10.098 4.544 1.00 95.56 90 HIS A CA 1
ATOM 671 C C . HIS A 1 90 ? -10.555 -8.790 5.216 1.00 95.56 90 HIS A C 1
ATOM 673 O O . HIS A 1 90 ? -9.631 -8.118 4.748 1.00 95.56 90 HIS A O 1
ATOM 679 N N . LEU A 1 91 ? -11.173 -8.444 6.343 1.00 96.94 91 LEU A N 1
ATOM 680 C CA . LEU A 1 91 ? -10.807 -7.305 7.172 1.00 96.94 91 LEU A CA 1
ATOM 681 C C . LEU A 1 91 ? -9.387 -7.462 7.721 1.00 96.94 91 LEU A C 1
ATOM 683 O O . LEU A 1 91 ? -8.586 -6.531 7.623 1.00 96.94 91 LEU A O 1
ATOM 687 N N . ARG A 1 92 ? -9.025 -8.657 8.208 1.00 97.94 92 ARG A N 1
ATOM 688 C CA . ARG A 1 92 ? -7.657 -8.946 8.658 1.00 97.94 92 ARG A CA 1
ATOM 689 C C . ARG A 1 92 ? -6.627 -8.706 7.552 1.00 97.94 92 ARG A C 1
ATOM 691 O O . ARG A 1 92 ? -5.620 -8.051 7.809 1.00 97.94 92 ARG A O 1
ATOM 698 N N . ARG A 1 93 ? -6.885 -9.148 6.314 1.00 98.00 93 ARG A N 1
ATOM 699 C CA . ARG A 1 93 ? -5.986 -8.916 5.161 1.00 98.00 93 ARG A CA 1
ATOM 700 C C . ARG A 1 93 ? -5.868 -7.439 4.779 1.00 98.00 93 ARG A C 1
ATOM 702 O O . ARG A 1 93 ? -4.773 -6.964 4.488 1.00 98.00 93 ARG A O 1
ATOM 709 N N . ASN A 1 94 ? -6.962 -6.685 4.856 1.00 98.06 94 ASN A N 1
ATOM 710 C CA . ASN A 1 94 ? -6.940 -5.227 4.692 1.00 98.06 94 ASN A CA 1
ATOM 711 C C . ASN A 1 94 ? -6.057 -4.537 5.749 1.00 98.06 94 ASN A C 1
ATOM 713 O O . ASN A 1 94 ? -5.301 -3.611 5.448 1.00 98.06 94 ASN A O 1
ATOM 717 N N . LEU A 1 95 ? -6.109 -5.014 6.990 1.00 98.62 95 LEU A N 1
ATOM 718 C CA . LEU A 1 95 ? -5.300 -4.489 8.088 1.00 98.62 95 LEU A CA 1
ATOM 719 C C . LEU A 1 95 ? -3.830 -4.905 7.992 1.00 98.62 95 LEU A C 1
ATOM 721 O O . LEU A 1 95 ? -2.957 -4.101 8.307 1.00 98.62 95 LEU A O 1
ATOM 725 N N . GLU A 1 96 ? -3.531 -6.107 7.503 1.00 98.81 96 GLU A N 1
ATOM 726 C CA . GLU A 1 96 ? -2.164 -6.524 7.168 1.00 98.81 96 GLU A CA 1
ATOM 727 C C . GLU A 1 96 ? -1.557 -5.645 6.069 1.00 98.81 96 GLU A C 1
ATOM 729 O O . GLU A 1 96 ? -0.404 -5.225 6.190 1.00 98.81 96 GLU A O 1
ATOM 734 N N . TYR A 1 97 ? -2.340 -5.293 5.044 1.00 98.69 97 TYR A N 1
ATOM 735 C CA . TYR A 1 97 ? -1.919 -4.338 4.019 1.00 98.69 97 TYR A CA 1
ATOM 736 C C . TYR A 1 97 ? -1.587 -2.964 4.626 1.00 98.69 97 TYR A C 1
ATOM 738 O O . TYR A 1 97 ? -0.507 -2.423 4.372 1.00 98.69 97 TYR A O 1
ATOM 746 N N . ASN A 1 98 ? -2.451 -2.426 5.498 1.00 98.62 98 ASN A N 1
ATOM 747 C CA . ASN A 1 98 ? -2.165 -1.179 6.218 1.00 98.62 98 ASN A CA 1
ATOM 748 C C . ASN A 1 98 ? -0.911 -1.302 7.097 1.00 98.62 98 ASN A C 1
ATOM 750 O O . ASN A 1 98 ? -0.043 -0.434 7.055 1.00 98.62 98 ASN A O 1
ATOM 754 N N . ALA A 1 99 ? -0.765 -2.389 7.854 1.00 98.69 99 ALA A N 1
ATOM 755 C CA . ALA A 1 99 ? 0.392 -2.635 8.709 1.00 98.69 99 ALA A CA 1
ATOM 756 C C . ALA A 1 99 ? 1.707 -2.713 7.903 1.00 98.69 99 ALA A C 1
ATOM 758 O O . ALA A 1 99 ? 2.745 -2.225 8.365 1.00 98.69 99 ALA A O 1
ATOM 759 N N . GLY A 1 100 ? 1.663 -3.271 6.687 1.00 98.50 100 GLY A N 1
ATOM 760 C CA . GLY A 1 100 ? 2.778 -3.279 5.738 1.00 98.50 100 GLY A CA 1
ATOM 761 C C . GLY A 1 100 ? 3.123 -1.876 5.235 1.00 98.50 100 GLY A C 1
ATOM 762 O O . GLY A 1 100 ? 4.289 -1.475 5.276 1.00 98.50 100 GLY A O 1
ATOM 763 N N . ASN A 1 101 ? 2.113 -1.087 4.848 1.00 98.38 101 ASN A N 1
ATOM 764 C CA . ASN A 1 101 ? 2.298 0.313 4.445 1.00 98.38 101 ASN A CA 1
ATOM 765 C C . ASN A 1 101 ? 2.899 1.156 5.571 1.00 98.38 101 ASN A C 1
ATOM 767 O O . ASN A 1 101 ? 3.811 1.944 5.331 1.00 98.38 101 ASN A O 1
ATOM 771 N N . GLY A 1 102 ? 2.432 0.960 6.804 1.00 98.00 102 GLY A N 1
ATOM 772 C CA . GLY A 1 102 ? 2.932 1.657 7.984 1.00 98.00 102 GLY A CA 1
ATOM 773 C C . GLY A 1 102 ? 4.418 1.398 8.237 1.00 98.00 102 GLY A C 1
ATOM 774 O O . GLY A 1 102 ? 5.197 2.342 8.379 1.00 98.00 102 GLY A O 1
ATOM 775 N N . ARG A 1 103 ? 4.847 0.131 8.177 1.00 97.19 103 ARG A N 1
ATOM 776 C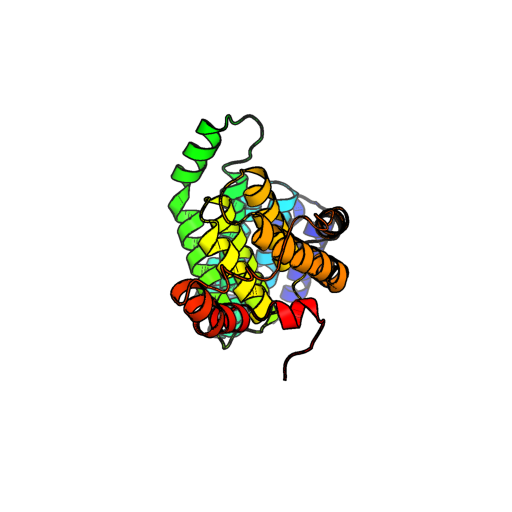 CA . ARG A 1 103 ? 6.266 -0.261 8.288 1.00 97.19 103 ARG A CA 1
ATOM 777 C C . ARG A 1 103 ? 7.121 0.288 7.148 1.00 97.19 103 ARG A C 1
ATOM 779 O O . ARG A 1 103 ? 8.206 0.807 7.403 1.00 97.19 103 ARG A O 1
ATOM 786 N N . SER A 1 104 ? 6.625 0.224 5.911 1.00 95.06 104 SER A N 1
ATOM 787 C CA . SER A 1 104 ? 7.293 0.823 4.748 1.00 95.06 104 SER A CA 1
ATOM 788 C C . SER A 1 104 ? 7.470 2.336 4.921 1.00 95.06 104 SER A C 1
ATOM 790 O O . SER A 1 104 ? 8.559 2.865 4.706 1.00 95.06 104 SER A O 1
ATOM 792 N N . CYS A 1 105 ? 6.425 3.033 5.374 1.00 94.81 105 CYS A N 1
ATOM 793 C CA . CYS A 1 105 ? 6.461 4.466 5.653 1.00 94.81 105 CYS A CA 1
ATOM 794 C C . CYS A 1 105 ? 7.462 4.797 6.770 1.00 94.81 105 CYS A C 1
ATOM 796 O O . CYS A 1 105 ? 8.293 5.688 6.606 1.00 94.81 105 CYS A O 1
ATOM 798 N N . LEU A 1 106 ? 7.448 4.054 7.882 1.00 93.56 106 LEU A N 1
ATOM 799 C CA . LEU A 1 106 ? 8.404 4.229 8.981 1.00 93.56 106 LEU A CA 1
ATOM 800 C C . LEU A 1 106 ? 9.854 4.084 8.512 1.00 93.56 106 LEU A C 1
ATOM 802 O O . LEU A 1 106 ? 10.678 4.931 8.857 1.00 93.56 106 LEU A O 1
ATOM 806 N N . HIS A 1 107 ? 10.141 3.063 7.699 1.00 90.50 107 HIS A N 1
ATOM 807 C CA . HIS A 1 107 ? 11.458 2.854 7.091 1.00 90.50 107 HIS A CA 1
ATOM 808 C C . HIS A 1 107 ? 11.875 4.044 6.218 1.00 90.50 107 HIS A C 1
ATOM 810 O O . HIS A 1 107 ? 12.974 4.577 6.355 1.00 90.50 107 HIS A O 1
ATOM 816 N N . GLN A 1 108 ? 10.987 4.505 5.334 1.00 88.19 108 GLN A N 1
ATOM 817 C CA . GLN A 1 108 ? 11.264 5.645 4.454 1.00 88.19 108 GLN A CA 1
ATOM 818 C C . GLN A 1 108 ? 11.508 6.942 5.239 1.00 88.19 108 GLN A C 1
ATOM 820 O O . GLN A 1 108 ? 12.394 7.717 4.887 1.00 88.19 108 GLN A O 1
ATOM 825 N N . LEU A 1 109 ? 10.755 7.177 6.317 1.00 88.44 109 LEU A N 1
ATOM 826 C CA . LEU A 1 109 ? 10.913 8.357 7.170 1.00 88.44 109 LEU A CA 1
ATOM 827 C C . LEU A 1 109 ? 12.159 8.298 8.059 1.00 88.44 109 LEU A C 1
ATOM 829 O O . LEU A 1 109 ? 12.685 9.344 8.427 1.00 88.44 109 LEU A O 1
ATOM 833 N N . ALA A 1 110 ? 12.633 7.105 8.422 1.00 83.88 110 ALA A N 1
ATOM 834 C CA . ALA A 1 110 ? 13.881 6.943 9.165 1.00 83.88 110 ALA A CA 1
ATOM 835 C C . ALA A 1 110 ? 15.121 7.241 8.307 1.00 83.88 110 ALA A C 1
ATOM 837 O O . ALA A 1 110 ? 16.167 7.605 8.846 1.00 83.88 110 ALA A O 1
ATOM 838 N N . HIS A 1 111 ? 15.005 7.102 6.984 1.00 75.31 111 HIS A N 1
ATOM 839 C CA . HIS A 1 111 ? 16.128 7.160 6.045 1.00 75.31 111 HIS A CA 1
ATOM 840 C C . HIS A 1 111 ? 15.888 8.135 4.904 1.00 75.31 111 HIS A C 1
ATOM 842 O O . HIS A 1 111 ? 16.220 7.869 3.744 1.00 75.31 111 HIS A O 1
ATOM 848 N N . ASP A 1 112 ? 15.291 9.267 5.248 1.00 67.69 112 ASP A N 1
ATOM 849 C CA . ASP A 1 112 ? 15.122 10.358 4.318 1.00 67.69 112 ASP A CA 1
ATOM 850 C C . ASP A 1 112 ? 16.454 10.727 3.648 1.00 67.69 112 ASP A C 1
ATOM 852 O O . ASP A 1 112 ? 17.483 10.860 4.308 1.00 67.69 112 ASP A O 1
ATOM 856 N N . ARG A 1 113 ? 16.438 10.847 2.318 1.00 63.69 113 ARG A N 1
ATOM 857 C CA . ARG A 1 113 ? 17.651 11.044 1.508 1.00 63.69 113 ARG A CA 1
ATOM 858 C C . ARG A 1 113 ? 18.263 12.429 1.692 1.00 63.69 113 ARG A C 1
ATOM 860 O O . ARG A 1 113 ? 19.407 12.626 1.286 1.00 63.69 113 ARG A O 1
ATOM 867 N N . GLU A 1 114 ? 17.524 13.381 2.255 1.00 65.94 114 GLU A N 1
ATOM 868 C CA . GLU A 1 114 ? 18.008 14.745 2.443 1.00 65.94 114 GLU A CA 1
ATOM 869 C C . GLU A 1 114 ? 19.247 14.770 3.350 1.00 65.94 114 GLU A C 1
ATOM 871 O O . GLU A 1 114 ? 19.195 14.482 4.542 1.00 65.94 114 GLU A O 1
ATOM 876 N N . GLY A 1 115 ? 20.390 15.113 2.753 1.00 65.25 115 GLY A N 1
ATOM 877 C CA . GLY A 1 115 ? 21.659 15.282 3.461 1.00 65.25 115 GLY A CA 1
ATOM 878 C C . GLY A 1 115 ? 22.481 14.008 3.684 1.00 65.25 115 GLY A C 1
ATOM 879 O O . GLY A 1 115 ? 23.562 14.114 4.259 1.00 65.25 115 GLY A O 1
ATOM 880 N N . LEU A 1 116 ? 22.036 12.833 3.218 1.00 72.50 116 LEU A N 1
ATOM 881 C CA . LEU A 1 116 ? 22.819 11.592 3.311 1.00 72.50 116 LEU A CA 1
ATOM 882 C C . LEU A 1 116 ? 23.687 11.370 2.064 1.00 72.50 116 LEU A C 1
ATOM 884 O O . LEU A 1 116 ? 23.230 11.515 0.929 1.00 72.50 116 LEU A O 1
ATOM 888 N N . THR A 1 117 ? 24.935 10.939 2.262 1.00 80.00 117 THR A N 1
ATOM 889 C CA . THR A 1 117 ? 25.756 10.380 1.176 1.00 80.00 117 THR A CA 1
ATOM 890 C C . THR A 1 117 ? 25.208 9.022 0.721 1.00 80.00 117 THR A C 1
ATOM 892 O O . THR A 1 117 ? 24.417 8.388 1.422 1.00 80.00 117 THR A O 1
ATOM 895 N N . ALA A 1 118 ? 25.642 8.532 -0.447 1.00 75.38 118 ALA A N 1
ATOM 896 C CA . ALA A 1 118 ? 25.233 7.216 -0.948 1.00 75.38 118 ALA A CA 1
ATOM 897 C C . ALA A 1 118 ? 25.551 6.081 0.046 1.00 75.38 118 ALA A C 1
ATOM 899 O O . ALA A 1 118 ? 24.703 5.222 0.284 1.00 75.38 118 ALA A O 1
ATOM 900 N N . ASP A 1 119 ? 26.723 6.120 0.683 1.00 77.25 119 ASP A N 1
ATOM 901 C CA . ASP A 1 119 ? 27.135 5.109 1.663 1.00 77.25 119 ASP A CA 1
ATOM 902 C C . ASP A 1 119 ? 26.321 5.195 2.953 1.00 77.25 119 ASP A C 1
ATOM 904 O O . ASP A 1 119 ? 25.892 4.173 3.484 1.00 77.25 119 ASP A O 1
ATOM 908 N N . GLN A 1 120 ? 26.051 6.412 3.439 1.00 75.31 120 GLN A N 1
ATOM 909 C CA . GLN A 1 120 ? 25.192 6.620 4.605 1.00 75.31 120 GLN A CA 1
ATOM 910 C C . GLN A 1 120 ? 23.771 6.144 4.330 1.00 75.31 120 GLN A C 1
ATOM 912 O O . GLN A 1 120 ? 23.162 5.513 5.186 1.00 75.31 120 GLN A O 1
ATOM 917 N N . TYR A 1 121 ? 23.262 6.392 3.127 1.00 72.44 121 TYR A N 1
ATOM 918 C CA . TYR A 1 121 ? 21.953 5.921 2.708 1.00 72.44 121 TYR A CA 1
ATOM 919 C C . TYR A 1 121 ? 21.881 4.389 2.689 1.00 72.44 121 TYR A C 1
ATOM 921 O O . TYR A 1 121 ? 20.959 3.808 3.262 1.00 72.44 121 TYR A O 1
ATOM 929 N N . VAL A 1 122 ? 22.874 3.717 2.098 1.00 75.31 122 VAL A N 1
ATOM 930 C CA . VAL A 1 122 ? 22.944 2.246 2.082 1.00 75.31 122 VAL A CA 1
ATOM 931 C C . VAL A 1 122 ? 23.070 1.684 3.497 1.00 75.31 122 VAL A C 1
ATOM 933 O O . VAL A 1 122 ? 22.321 0.778 3.859 1.00 75.31 122 VAL A O 1
ATOM 936 N N . ALA A 1 123 ? 23.972 2.233 4.314 1.00 76.19 123 ALA A N 1
ATOM 937 C CA . ALA A 1 123 ? 24.167 1.803 5.694 1.00 76.19 123 ALA A CA 1
ATOM 938 C C . ALA A 1 123 ? 22.889 1.971 6.522 1.00 76.19 123 ALA A C 1
ATOM 940 O O . ALA A 1 123 ? 22.504 1.056 7.246 1.00 76.19 123 ALA A O 1
ATOM 941 N N . ALA A 1 124 ? 22.191 3.096 6.362 1.00 70.75 124 ALA A N 1
ATOM 942 C CA . ALA A 1 124 ? 20.944 3.358 7.057 1.00 70.75 124 ALA A CA 1
ATOM 943 C C . ALA A 1 124 ? 19.877 2.308 6.694 1.00 70.75 124 ALA A C 1
ATOM 945 O O . ALA A 1 124 ? 19.285 1.710 7.587 1.00 70.75 124 ALA A O 1
ATOM 946 N N . ARG A 1 125 ? 19.741 1.941 5.410 1.00 71.31 125 ARG A N 1
ATOM 947 C CA . ARG A 1 125 ? 18.798 0.885 4.989 1.00 71.31 125 ARG A CA 1
ATOM 948 C C . ARG A 1 125 ? 19.119 -0.513 5.529 1.00 71.31 125 ARG A C 1
ATOM 950 O O . ARG A 1 125 ? 18.226 -1.359 5.550 1.00 71.31 125 ARG A O 1
ATOM 957 N N . LEU A 1 126 ? 20.360 -0.776 5.943 1.00 76.75 126 LEU A N 1
ATOM 958 C CA . LEU A 1 126 ? 20.743 -2.042 6.576 1.00 76.75 126 LEU A CA 1
ATOM 959 C C . LEU A 1 126 ? 20.382 -2.091 8.068 1.00 76.75 126 LEU A C 1
ATOM 961 O O . LEU A 1 126 ? 20.224 -3.193 8.599 1.00 76.75 126 LEU A O 1
ATOM 965 N N . LEU A 1 127 ? 20.237 -0.934 8.725 1.00 77.06 127 LEU A N 1
ATOM 966 C CA . LEU A 1 127 ? 19.887 -0.844 10.146 1.00 77.06 127 LEU A CA 1
ATOM 967 C C . LEU A 1 127 ? 18.433 -1.267 10.393 1.00 77.06 127 LEU A C 1
ATOM 969 O O . LEU A 1 127 ? 18.188 -2.094 11.266 1.00 77.06 127 LEU A O 1
ATOM 973 N N . ASP A 1 128 ? 17.497 -0.815 9.555 1.00 78.19 128 ASP A N 1
ATOM 974 C CA . ASP A 1 128 ? 16.058 -1.083 9.724 1.00 78.19 128 ASP A CA 1
ATOM 975 C C . ASP A 1 128 ? 15.562 -2.277 8.881 1.00 78.19 128 ASP A C 1
ATOM 977 O O . ASP A 1 128 ? 14.405 -2.361 8.455 1.00 78.19 128 ASP A O 1
ATOM 981 N N . ARG A 1 129 ? 16.439 -3.264 8.648 1.00 84.69 129 ARG A N 1
ATOM 982 C CA . ARG A 1 129 ? 16.133 -4.449 7.824 1.00 84.69 129 ARG A CA 1
ATOM 983 C C . ARG A 1 129 ? 14.918 -5.246 8.311 1.00 84.69 129 ARG A C 1
ATOM 985 O O . ARG A 1 129 ? 14.271 -5.909 7.499 1.00 84.69 129 ARG A O 1
ATOM 992 N N . ASP A 1 130 ? 14.621 -5.190 9.608 1.00 90.00 130 ASP A N 1
ATOM 993 C CA . ASP A 1 130 ? 13.512 -5.923 10.216 1.00 90.00 130 ASP A CA 1
ATOM 994 C C . ASP A 1 130 ? 12.164 -5.296 9.838 1.00 90.00 130 ASP A C 1
ATOM 996 O O . ASP A 1 130 ? 11.268 -6.023 9.411 1.00 90.00 130 ASP A O 1
ATOM 1000 N N . LEU A 1 131 ? 12.058 -3.959 9.817 1.00 90.88 131 LEU A N 1
ATOM 1001 C CA . LEU A 1 131 ? 10.865 -3.263 9.312 1.00 90.88 131 LEU A CA 1
ATOM 1002 C C . LEU A 1 131 ? 10.585 -3.631 7.851 1.00 90.88 131 LEU A C 1
ATOM 1004 O O . LEU A 1 131 ? 9.452 -3.959 7.495 1.00 90.88 131 LEU A O 1
ATOM 1008 N N . LEU A 1 132 ? 11.622 -3.648 7.006 1.00 90.88 132 LEU A N 1
ATOM 1009 C CA . LEU A 1 132 ? 11.494 -4.065 5.606 1.00 90.88 132 LEU A CA 1
ATOM 1010 C C . LEU A 1 132 ? 11.153 -5.549 5.454 1.00 90.88 132 LEU A C 1
ATOM 1012 O O . LEU A 1 132 ? 10.461 -5.938 4.513 1.00 90.88 132 LEU A O 1
ATOM 1016 N N . LYS A 1 133 ? 11.675 -6.415 6.324 1.00 94.44 133 LYS A N 1
ATOM 1017 C CA . LYS A 1 133 ? 11.347 -7.845 6.316 1.00 94.44 133 LYS A CA 1
ATOM 1018 C C . LYS A 1 133 ? 9.878 -8.057 6.674 1.00 94.44 133 LYS A C 1
ATOM 1020 O O . LYS A 1 133 ? 9.195 -8.779 5.954 1.00 94.44 133 LYS A O 1
ATOM 1025 N N . GLU A 1 134 ? 9.397 -7.410 7.728 1.00 96.62 134 GLU A N 1
ATOM 1026 C CA . GLU A 1 134 ? 8.003 -7.497 8.162 1.00 96.62 134 GLU A CA 1
ATOM 1027 C C . GLU A 1 134 ? 7.044 -6.911 7.124 1.00 96.62 134 GLU A C 1
ATOM 1029 O O . GLU A 1 134 ? 6.068 -7.565 6.766 1.00 96.62 134 GLU A O 1
ATOM 1034 N N . ALA A 1 135 ? 7.346 -5.730 6.572 1.00 97.62 135 ALA A N 1
ATOM 1035 C CA . ALA A 1 135 ? 6.527 -5.122 5.524 1.00 97.62 135 ALA A CA 1
ATOM 1036 C C . ALA A 1 135 ? 6.394 -6.044 4.303 1.00 97.62 135 ALA A C 1
ATOM 1038 O O . ALA A 1 135 ? 5.289 -6.282 3.819 1.00 97.62 135 ALA A O 1
ATOM 1039 N N . ARG A 1 136 ? 7.508 -6.633 3.843 1.00 97.81 136 ARG A N 1
ATOM 1040 C CA . ARG A 1 136 ? 7.489 -7.600 2.734 1.00 97.81 136 ARG A CA 1
ATOM 1041 C C . ARG A 1 136 ? 6.691 -8.855 3.067 1.00 97.81 136 ARG A C 1
ATOM 1043 O O . ARG A 1 136 ? 5.968 -9.329 2.202 1.00 97.81 136 ARG A O 1
ATOM 1050 N N . ALA A 1 137 ? 6.804 -9.385 4.285 1.00 98.44 137 ALA A N 1
ATOM 1051 C CA . ALA A 1 137 ? 6.038 -10.560 4.698 1.00 98.44 137 ALA A CA 1
ATOM 1052 C C . ALA A 1 137 ? 4.525 -10.288 4.684 1.00 98.44 137 ALA A C 1
ATOM 1054 O O . ALA A 1 137 ? 3.763 -11.116 4.191 1.00 98.44 137 ALA A O 1
ATOM 1055 N N . LEU A 1 138 ? 4.104 -9.112 5.159 1.00 98.69 138 LEU A N 1
ATOM 1056 C CA . LEU A 1 138 ? 2.702 -8.689 5.137 1.00 98.69 138 LEU A CA 1
ATOM 1057 C C . LEU A 1 138 ? 2.190 -8.516 3.703 1.00 98.69 138 LEU A C 1
ATOM 1059 O O . LEU A 1 138 ? 1.166 -9.091 3.346 1.00 98.69 138 LEU A O 1
ATOM 1063 N N . PHE A 1 139 ? 2.926 -7.799 2.849 1.00 98.81 139 PHE A N 1
ATOM 1064 C CA . PHE A 1 139 ? 2.529 -7.628 1.449 1.00 98.81 139 PHE A CA 1
ATOM 1065 C C . PHE A 1 139 ? 2.506 -8.943 0.671 1.00 98.81 139 PHE A C 1
ATOM 1067 O O . PHE A 1 139 ? 1.590 -9.161 -0.115 1.00 98.81 139 PHE A O 1
ATOM 1074 N N . PHE A 1 140 ? 3.469 -9.834 0.913 1.00 98.75 140 PHE A N 1
ATOM 1075 C CA . PHE A 1 140 ? 3.473 -11.175 0.334 1.00 98.75 140 PHE A CA 1
ATOM 1076 C C . PHE A 1 140 ? 2.223 -11.959 0.753 1.00 98.75 140 PHE A C 1
ATOM 1078 O O . PHE A 1 140 ? 1.539 -12.523 -0.097 1.00 98.75 140 PHE A O 1
ATOM 1085 N N . GLY A 1 141 ? 1.893 -11.950 2.050 1.00 98.31 141 GLY A N 1
ATOM 1086 C CA . GLY A 1 141 ? 0.714 -12.633 2.581 1.00 98.31 141 GLY A CA 1
ATOM 1087 C C . GLY A 1 141 ? -0.595 -12.139 1.968 1.00 98.31 141 GLY A C 1
ATOM 1088 O O . GLY A 1 141 ? -1.441 -12.956 1.631 1.00 98.31 141 GLY A O 1
ATOM 1089 N N . VAL A 1 142 ? -0.745 -10.827 1.771 1.00 98.75 142 VAL A N 1
ATOM 1090 C CA . VAL A 1 142 ? -1.940 -10.244 1.137 1.00 98.75 142 VAL A CA 1
ATOM 1091 C C . VAL A 1 142 ? -1.958 -10.495 -0.373 1.00 98.75 142 VAL A C 1
ATOM 1093 O O . VAL A 1 142 ? -2.992 -10.858 -0.923 1.00 98.75 142 VAL A O 1
ATOM 1096 N N . GLY A 1 143 ? -0.825 -10.316 -1.053 1.00 98.56 143 GLY A N 1
ATOM 1097 C CA . GLY A 1 143 ? -0.718 -10.377 -2.512 1.00 98.56 143 GLY A CA 1
ATOM 1098 C C . GLY A 1 143 ? -0.981 -11.758 -3.113 1.00 98.56 143 GLY A C 1
ATOM 1099 O O . GLY A 1 143 ? -1.638 -11.879 -4.151 1.00 98.56 143 GLY A O 1
ATOM 1100 N N . TYR A 1 144 ? -0.500 -12.805 -2.442 1.00 97.94 144 TYR A N 1
ATOM 1101 C CA . TYR A 1 144 ? -0.613 -14.187 -2.918 1.00 97.94 144 TYR A CA 1
ATOM 1102 C C . TYR A 1 144 ? -1.772 -14.971 -2.288 1.00 97.94 144 TYR A C 1
ATOM 1104 O O . TYR A 1 144 ? -1.944 -16.151 -2.589 1.00 97.94 144 TYR A O 1
ATOM 1112 N N . ASP A 1 145 ? -2.591 -14.344 -1.443 1.00 97.56 145 ASP A N 1
ATOM 1113 C CA . ASP A 1 145 ? -3.805 -14.969 -0.922 1.00 97.56 145 ASP A CA 1
ATOM 1114 C C . ASP A 1 145 ? -4.944 -14.826 -1.938 1.00 97.56 145 ASP A C 1
ATOM 1116 O O . ASP A 1 145 ? -5.490 -13.743 -2.140 1.00 97.56 145 ASP A O 1
ATOM 1120 N N . ALA A 1 146 ? -5.318 -15.936 -2.576 1.00 94.69 146 ALA A N 1
ATOM 1121 C CA . ALA A 1 146 ? -6.357 -15.969 -3.604 1.00 94.69 146 ALA A CA 1
ATOM 1122 C C . ALA A 1 146 ? -7.765 -15.620 -3.086 1.00 94.69 146 ALA A C 1
ATOM 1124 O O . ALA A 1 146 ? -8.652 -15.357 -3.894 1.00 94.69 146 ALA A O 1
ATOM 1125 N N . SER A 1 147 ? -7.984 -15.614 -1.765 1.00 94.62 147 SER A N 1
ATOM 1126 C CA . SER A 1 147 ? -9.251 -15.172 -1.169 1.00 94.62 147 SER A CA 1
ATOM 1127 C C . SER A 1 147 ? -9.373 -13.646 -1.091 1.00 94.62 147 SER A C 1
ATOM 1129 O O . SER A 1 147 ? -10.460 -13.117 -0.859 1.00 94.62 147 SER A O 1
ATOM 1131 N N . VAL A 1 148 ? -8.273 -12.916 -1.284 1.00 97.31 148 VAL A N 1
ATOM 1132 C CA . VAL A 1 148 ? -8.259 -11.453 -1.265 1.00 97.31 148 VAL A CA 1
ATOM 1133 C C . VAL A 1 148 ? -8.703 -10.907 -2.622 1.00 97.31 148 VAL A C 1
ATOM 1135 O O . VAL A 1 148 ? -8.342 -11.442 -3.669 1.00 97.31 148 VAL A O 1
ATOM 1138 N N . ALA A 1 149 ? -9.467 -9.810 -2.607 1.00 96.94 149 ALA A N 1
ATOM 1139 C CA . ALA A 1 149 ? -9.885 -9.115 -3.821 1.00 96.94 149 ALA A CA 1
ATOM 1140 C C . ALA A 1 149 ? -8.681 -8.771 -4.719 1.00 96.94 149 ALA A C 1
ATOM 1142 O O . ALA A 1 149 ? -7.637 -8.328 -4.227 1.00 96.94 149 ALA A O 1
ATOM 1143 N N . SER A 1 150 ? -8.851 -8.954 -6.030 1.00 97.19 150 SER A N 1
ATOM 1144 C CA . SER A 1 150 ? -7.856 -8.697 -7.084 1.00 97.19 150 SER A CA 1
ATOM 1145 C C . SER A 1 150 ? -7.119 -7.374 -6.902 1.00 97.19 150 SER A C 1
ATOM 1147 O O . SER A 1 150 ? -5.892 -7.319 -6.936 1.00 97.19 150 SER A O 1
ATOM 1149 N N . GLU A 1 151 ? -7.871 -6.317 -6.622 1.00 96.88 151 GLU A N 1
ATOM 1150 C CA . GLU A 1 151 ? -7.395 -4.952 -6.465 1.00 96.88 151 GLU A CA 1
ATOM 1151 C C . GLU A 1 151 ? -6.417 -4.836 -5.293 1.00 96.88 151 GLU A C 1
ATOM 1153 O O . GLU A 1 151 ? -5.319 -4.299 -5.440 1.00 96.88 151 GLU A O 1
ATOM 1158 N N . LEU A 1 152 ? -6.784 -5.378 -4.126 1.00 98.19 152 LEU A N 1
ATOM 1159 C CA . LEU A 1 152 ? -5.931 -5.327 -2.940 1.00 98.19 152 LEU A CA 1
ATOM 1160 C C . LEU A 1 152 ? -4.687 -6.207 -3.114 1.00 98.19 152 LEU A C 1
ATOM 1162 O O . LEU A 1 152 ? -3.599 -5.817 -2.685 1.00 98.19 152 LEU A O 1
ATOM 1166 N N . ARG A 1 153 ? -4.821 -7.355 -3.788 1.00 98.69 153 ARG A N 1
ATOM 1167 C CA . ARG A 1 153 ? -3.677 -8.203 -4.150 1.00 98.69 153 ARG A CA 1
ATOM 1168 C C . ARG A 1 153 ? -2.698 -7.453 -5.047 1.00 98.69 153 ARG A C 1
ATOM 1170 O O . ARG A 1 153 ? -1.511 -7.394 -4.730 1.00 98.69 153 ARG A O 1
ATOM 1177 N N . GLY A 1 154 ? -3.193 -6.821 -6.112 1.00 98.25 154 GLY A N 1
ATOM 1178 C CA . GLY A 1 154 ? -2.388 -6.011 -7.025 1.00 98.25 154 GLY A CA 1
ATOM 1179 C C . GLY A 1 154 ? -1.686 -4.849 -6.317 1.00 98.25 154 GLY A C 1
ATOM 1180 O O . GLY A 1 154 ? -0.503 -4.600 -6.550 1.00 98.25 154 GLY A O 1
ATOM 1181 N N . MET A 1 155 ? -2.370 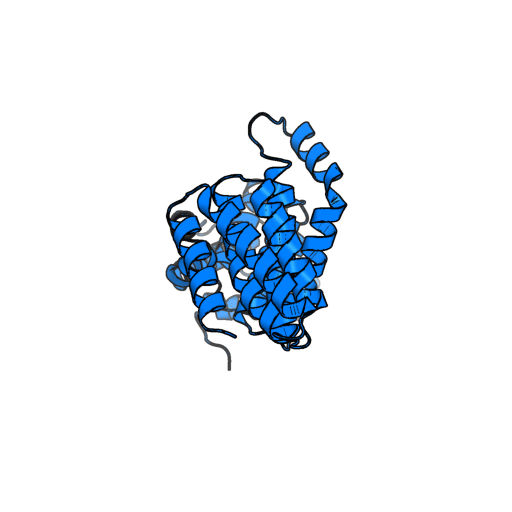-4.169 -5.393 1.00 98.62 155 MET A N 1
ATOM 1182 C CA . MET A 1 155 ? -1.769 -3.117 -4.562 1.00 98.62 155 MET A CA 1
ATOM 1183 C C . MET A 1 155 ? -0.656 -3.655 -3.651 1.00 98.62 155 MET A C 1
ATOM 1185 O O . MET A 1 155 ? 0.432 -3.077 -3.596 1.00 98.62 155 MET A O 1
ATOM 1189 N N . ALA A 1 156 ? -0.895 -4.772 -2.960 1.00 98.81 156 ALA A N 1
ATOM 1190 C CA . ALA A 1 156 ? 0.088 -5.390 -2.075 1.00 98.81 156 ALA A CA 1
ATOM 1191 C C . ALA A 1 156 ? 1.330 -5.866 -2.844 1.00 98.81 156 ALA A C 1
ATOM 1193 O O . ALA A 1 156 ? 2.452 -5.571 -2.434 1.00 98.81 156 ALA A O 1
ATOM 1194 N N . LEU A 1 157 ? 1.146 -6.530 -3.988 1.00 98.88 157 LEU A N 1
ATOM 1195 C CA . LEU A 1 157 ? 2.239 -6.986 -4.852 1.00 98.88 157 LEU A CA 1
ATOM 1196 C C . LEU A 1 157 ? 3.032 -5.813 -5.445 1.00 98.88 157 LEU A C 1
ATOM 1198 O O . LEU A 1 157 ? 4.261 -5.849 -5.453 1.00 98.88 157 LEU A O 1
ATOM 1202 N N . CYS A 1 158 ? 2.362 -4.725 -5.841 1.00 98.69 158 CYS A N 1
ATOM 1203 C CA . CYS A 1 158 ? 3.035 -3.499 -6.272 1.00 98.69 158 CYS A CA 1
ATOM 1204 C C . CYS A 1 158 ? 3.910 -2.906 -5.152 1.00 98.69 158 CYS A C 1
ATOM 1206 O O . CYS A 1 158 ? 5.047 -2.502 -5.397 1.00 98.69 158 CYS A O 1
ATOM 1208 N N . ASN A 1 159 ? 3.423 -2.876 -3.909 1.00 98.62 159 ASN A N 1
ATOM 1209 C CA . ASN A 1 159 ? 4.207 -2.372 -2.777 1.00 98.62 159 ASN A CA 1
ATOM 1210 C C . ASN A 1 159 ? 5.341 -3.325 -2.377 1.00 98.62 159 ASN A C 1
ATOM 1212 O O . ASN A 1 159 ? 6.433 -2.871 -2.031 1.00 98.62 159 ASN A O 1
ATOM 1216 N N . LEU A 1 160 ? 5.134 -4.638 -2.488 1.00 98.69 160 LEU A N 1
ATOM 1217 C CA . LEU A 1 160 ? 6.190 -5.639 -2.343 1.00 98.69 160 LEU A CA 1
ATOM 1218 C C . LEU A 1 160 ? 7.310 -5.416 -3.371 1.00 98.69 160 LEU A C 1
ATOM 1220 O O . LEU A 1 160 ? 8.489 -5.408 -3.007 1.00 98.69 160 LEU A O 1
ATOM 1224 N N . ALA A 1 161 ? 6.941 -5.182 -4.631 1.00 98.38 161 ALA A N 1
ATOM 1225 C CA . ALA A 1 161 ? 7.867 -4.891 -5.716 1.00 98.38 161 ALA A CA 1
ATOM 1226 C C . ALA A 1 161 ? 8.667 -3.606 -5.463 1.00 98.38 161 ALA A C 1
ATOM 1228 O O . ALA A 1 161 ? 9.894 -3.629 -5.577 1.00 98.38 161 ALA A O 1
ATOM 1229 N N . ASN A 1 162 ? 8.004 -2.531 -5.018 1.00 96.56 162 ASN A N 1
ATOM 1230 C CA . ASN A 1 162 ? 8.660 -1.287 -4.604 1.00 96.56 162 ASN A CA 1
ATOM 1231 C C . ASN A 1 162 ? 9.742 -1.555 -3.542 1.00 96.56 162 ASN A C 1
ATOM 1233 O O . ASN A 1 162 ? 10.864 -1.073 -3.670 1.00 96.56 162 ASN A O 1
ATOM 1237 N N . LEU A 1 163 ? 9.449 -2.373 -2.520 1.00 94.50 163 LEU A N 1
ATOM 1238 C CA . LEU A 1 163 ? 10.420 -2.706 -1.468 1.00 94.50 163 LEU A CA 1
ATOM 1239 C C . LEU A 1 163 ? 11.604 -3.545 -1.969 1.00 94.50 163 LEU A C 1
ATOM 1241 O O . LEU A 1 163 ? 12.723 -3.404 -1.460 1.00 94.50 163 LEU A O 1
ATOM 1245 N N . PHE A 1 164 ? 11.382 -4.440 -2.934 1.00 94.88 164 PHE A N 1
ATOM 1246 C CA . PHE A 1 164 ? 12.467 -5.185 -3.572 1.00 94.88 164 PHE A CA 1
ATOM 1247 C C . PHE A 1 164 ? 13.350 -4.283 -4.423 1.00 94.88 164 PHE A C 1
ATOM 1249 O O . PHE A 1 164 ? 14.576 -4.350 -4.303 1.00 94.88 164 PHE A O 1
ATOM 1256 N N . ASP A 1 165 ? 12.737 -3.418 -5.223 1.00 92.88 165 ASP A N 1
ATOM 1257 C CA . ASP A 1 165 ? 13.431 -2.477 -6.091 1.00 92.88 165 ASP A CA 1
ATOM 1258 C C . ASP A 1 165 ? 14.332 -1.536 -5.284 1.00 92.88 165 ASP A C 1
ATOM 1260 O O . ASP A 1 165 ? 15.540 -1.453 -5.508 1.00 92.88 165 ASP A O 1
ATOM 1264 N N . ASP A 1 166 ? 13.765 -0.949 -4.235 1.00 87.00 166 ASP A N 1
ATOM 1265 C CA . ASP A 1 166 ? 14.460 -0.120 -3.256 1.00 87.00 166 ASP A CA 1
ATOM 1266 C C . ASP A 1 166 ? 15.656 -0.818 -2.583 1.00 87.00 166 ASP A C 1
ATOM 1268 O O . ASP A 1 166 ? 16.599 -0.164 -2.132 1.00 87.00 166 ASP A O 1
ATOM 1272 N N . SER A 1 167 ? 15.607 -2.149 -2.487 1.00 86.56 167 SER A N 1
ATOM 1273 C CA . SER A 1 167 ? 16.672 -2.990 -1.929 1.00 86.56 167 SER A CA 1
ATOM 1274 C C . SER A 1 167 ? 17.670 -3.477 -2.993 1.00 86.56 167 SER A C 1
ATOM 1276 O O . SER A 1 167 ? 18.532 -4.300 -2.689 1.00 86.56 167 SER A O 1
ATOM 1278 N N . GLY A 1 168 ? 17.539 -3.039 -4.250 1.00 86.31 168 GLY A N 1
ATOM 1279 C CA . GLY A 1 168 ? 18.360 -3.477 -5.385 1.00 86.31 168 GLY A CA 1
ATOM 1280 C C . GLY A 1 168 ? 18.041 -4.885 -5.908 1.00 86.31 168 GLY A C 1
ATOM 1281 O O . GLY A 1 168 ? 18.732 -5.385 -6.802 1.00 86.31 168 GLY A O 1
ATOM 1282 N N . ARG A 1 169 ? 16.989 -5.528 -5.389 1.00 90.81 169 ARG A N 1
ATOM 1283 C CA . ARG A 1 169 ? 16.529 -6.879 -5.753 1.00 90.81 169 ARG A CA 1
ATOM 1284 C C . ARG A 1 169 ? 15.630 -6.822 -6.988 1.00 90.81 169 ARG A C 1
ATOM 1286 O O . ARG A 1 169 ? 14.437 -7.095 -6.940 1.00 90.81 169 ARG A O 1
ATOM 1293 N N . TRP A 1 170 ? 16.208 -6.362 -8.095 1.00 90.44 170 TRP A N 1
ATOM 1294 C CA . TRP A 1 170 ? 15.458 -5.953 -9.286 1.00 90.44 170 TRP A CA 1
ATOM 1295 C C . TRP A 1 170 ? 14.730 -7.104 -10.000 1.00 90.44 170 TRP A C 1
ATOM 1297 O O . TRP A 1 170 ? 13.711 -6.853 -10.635 1.00 90.44 170 TRP A O 1
ATOM 1307 N N . VAL A 1 171 ? 15.230 -8.343 -9.909 1.00 91.38 171 VAL A N 1
ATOM 1308 C CA . VAL A 1 171 ? 14.570 -9.512 -10.518 1.00 91.38 171 VAL A CA 1
ATOM 1309 C C . VAL A 1 171 ? 13.284 -9.821 -9.758 1.00 91.38 171 VAL A C 1
ATOM 1311 O O . VAL A 1 171 ? 12.227 -9.957 -10.362 1.00 91.38 171 VAL A O 1
ATOM 1314 N N . GLU A 1 172 ? 13.356 -9.852 -8.427 1.00 95.69 172 GLU A N 1
ATOM 1315 C CA . GLU A 1 172 ? 12.187 -10.050 -7.571 1.00 95.69 172 GLU A CA 1
ATOM 1316 C C . GLU A 1 172 ? 11.204 -8.882 -7.672 1.00 95.69 172 GLU A C 1
ATOM 1318 O O . GLU A 1 172 ? 9.997 -9.100 -7.658 1.00 95.69 172 GLU A O 1
ATOM 1323 N N . ALA A 1 173 ? 11.704 -7.653 -7.828 1.00 97.00 173 ALA A N 1
ATOM 1324 C CA . ALA A 1 173 ? 10.859 -6.493 -8.090 1.00 97.00 173 ALA A CA 1
ATOM 1325 C C . ALA A 1 173 ? 10.090 -6.639 -9.409 1.00 97.00 173 ALA A C 1
ATOM 1327 O O . ALA A 1 173 ? 8.879 -6.449 -9.434 1.00 97.00 173 ALA A O 1
ATOM 1328 N N . TYR A 1 174 ? 10.775 -7.014 -10.494 1.00 95.38 174 TYR A N 1
ATOM 1329 C CA . TYR A 1 174 ? 10.141 -7.247 -11.791 1.00 95.38 174 TYR A CA 1
ATOM 1330 C C . TYR A 1 174 ? 9.064 -8.337 -11.715 1.00 95.38 174 TYR A C 1
ATOM 1332 O O . TYR A 1 174 ? 7.958 -8.133 -12.219 1.00 95.38 174 TYR A O 1
ATOM 1340 N N . GLN A 1 175 ? 9.362 -9.464 -11.056 1.00 96.06 175 GLN A N 1
ATOM 1341 C CA . GLN A 1 175 ? 8.384 -10.536 -10.870 1.00 96.06 175 GLN A CA 1
ATOM 1342 C C . GLN A 1 175 ? 7.168 -10.036 -10.085 1.00 96.06 175 GLN A C 1
ATOM 1344 O O . GLN A 1 175 ? 6.049 -10.187 -10.548 1.00 96.06 175 GLN A O 1
ATOM 1349 N N . ALA A 1 176 ? 7.373 -9.360 -8.954 1.00 98.00 176 ALA A N 1
ATOM 1350 C CA . ALA A 1 176 ? 6.269 -8.868 -8.136 1.00 98.00 176 ALA A CA 1
ATOM 1351 C C . ALA A 1 176 ? 5.421 -7.791 -8.847 1.00 98.00 176 ALA A C 1
ATOM 1353 O O . ALA A 1 176 ? 4.209 -7.764 -8.656 1.00 98.00 176 ALA A O 1
ATOM 1354 N N . TYR A 1 177 ? 6.003 -6.937 -9.703 1.00 98.12 177 TYR A N 1
ATOM 1355 C CA . TYR A 1 177 ? 5.203 -6.051 -10.565 1.00 98.12 177 TYR A CA 1
ATOM 1356 C C . TYR A 1 177 ? 4.405 -6.827 -11.614 1.00 98.12 177 TYR A C 1
ATOM 1358 O O . TYR A 1 177 ? 3.275 -6.448 -11.910 1.00 98.12 177 TYR A O 1
ATOM 1366 N N . SER A 1 178 ? 4.980 -7.891 -12.177 1.00 95.75 178 SER A N 1
ATOM 1367 C CA . SER A 1 178 ? 4.287 -8.746 -13.147 1.00 95.75 178 SER A CA 1
ATOM 1368 C C . SER A 1 178 ? 3.104 -9.454 -12.482 1.00 95.75 178 SER A C 1
ATOM 1370 O O . SER A 1 178 ? 1.983 -9.347 -12.967 1.00 95.75 178 SER A O 1
ATOM 1372 N N . ASP A 1 179 ? 3.317 -10.040 -11.303 1.00 97.25 179 ASP A N 1
ATOM 1373 C CA . ASP A 1 179 ? 2.265 -10.677 -10.505 1.00 97.25 179 ASP A CA 1
ATOM 1374 C C . ASP A 1 179 ? 1.193 -9.659 -10.075 1.00 97.25 179 ASP A C 1
ATOM 1376 O O . ASP A 1 179 ? 0.007 -9.980 -10.012 1.00 97.25 179 ASP A O 1
ATOM 1380 N N . ALA A 1 180 ? 1.579 -8.407 -9.797 1.00 98.06 180 ALA A N 1
ATOM 1381 C CA . ALA A 1 180 ? 0.629 -7.341 -9.485 1.00 98.06 180 ALA A CA 1
ATOM 1382 C C . ALA A 1 180 ? -0.313 -7.041 -10.659 1.00 98.06 180 ALA A C 1
ATOM 1384 O O . ALA A 1 180 ? -1.493 -6.779 -10.430 1.00 98.06 180 ALA A O 1
ATOM 1385 N N . LEU A 1 181 ? 0.204 -7.077 -11.891 1.00 96.56 181 LEU A N 1
ATOM 1386 C CA . LEU A 1 181 ? -0.567 -6.877 -13.121 1.00 96.56 181 LEU A CA 1
ATOM 1387 C C . LEU A 1 181 ? -1.380 -8.116 -13.507 1.00 96.56 181 LEU A C 1
ATOM 1389 O O . LEU A 1 181 ? -2.427 -7.985 -14.129 1.00 96.56 181 LEU A O 1
ATOM 1393 N N . GLU A 1 182 ? -0.943 -9.312 -13.120 1.00 95.81 182 GLU A N 1
ATOM 1394 C CA . GLU A 1 182 ? -1.772 -10.513 -13.232 1.00 95.81 182 GLU A CA 1
ATOM 1395 C C . GLU A 1 182 ? -2.960 -10.456 -12.257 1.00 95.81 182 GLU A C 1
ATOM 1397 O O . GLU A 1 182 ? -4.086 -10.784 -12.626 1.00 95.81 182 GLU A O 1
ATOM 1402 N N . ALA A 1 183 ? -2.727 -9.997 -11.022 1.00 95.31 183 ALA A N 1
ATOM 1403 C CA . ALA A 1 183 ? -3.763 -9.881 -9.998 1.00 95.31 183 ALA A CA 1
ATOM 1404 C C . ALA A 1 183 ? -4.753 -8.729 -10.256 1.00 95.31 183 ALA A C 1
ATOM 1406 O O . ALA A 1 183 ? -5.955 -8.919 -10.085 1.00 95.31 183 ALA A O 1
ATOM 1407 N N . ASP A 1 184 ? -4.265 -7.552 -10.659 1.00 97.31 184 ASP A N 1
ATOM 1408 C CA . ASP A 1 184 ? -5.065 -6.396 -11.088 1.00 97.31 184 ASP A CA 1
ATOM 1409 C C . ASP A 1 184 ? -4.512 -5.867 -12.425 1.00 97.31 184 ASP A C 1
ATOM 1411 O O . ASP A 1 184 ? -3.629 -4.997 -12.432 1.00 97.31 184 ASP A O 1
ATOM 1415 N N . PRO A 1 185 ? -5.051 -6.341 -13.567 1.00 96.62 185 PRO A N 1
ATOM 1416 C CA . PRO A 1 185 ? -4.635 -5.894 -14.895 1.00 96.62 185 PRO A CA 1
ATOM 1417 C C . PRO A 1 185 ? -4.823 -4.401 -15.141 1.00 96.62 185 PRO A C 1
ATOM 1419 O O . PRO A 1 185 ? -4.261 -3.871 -16.086 1.0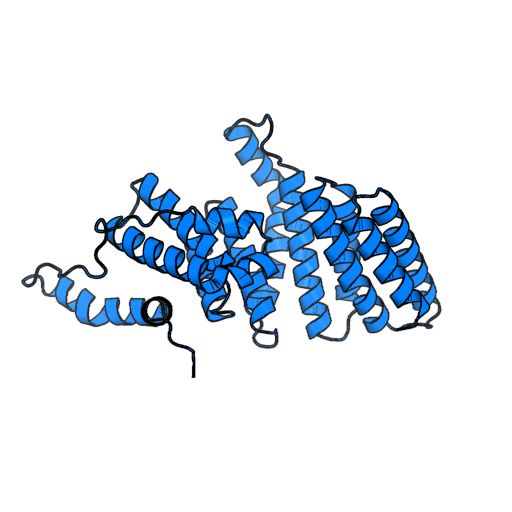0 96.62 185 PRO A O 1
ATOM 1422 N N . THR A 1 186 ? -5.590 -3.691 -14.312 1.00 96.50 186 THR A N 1
ATOM 1423 C CA . THR A 1 186 ? -5.786 -2.248 -14.473 1.00 96.50 186 THR A CA 1
ATOM 1424 C C . THR A 1 186 ? -4.763 -1.421 -13.704 1.00 96.50 186 THR A C 1
ATOM 1426 O O . THR A 1 186 ? -4.786 -0.196 -13.806 1.00 96.50 186 THR A O 1
ATOM 1429 N N . ASN A 1 187 ? -3.855 -2.038 -12.938 1.00 97.50 187 ASN A N 1
ATOM 1430 C CA . ASN A 1 187 ? -2.929 -1.341 -12.047 1.00 97.50 187 ASN A CA 1
ATOM 1431 C C . ASN A 1 187 ? -1.843 -0.557 -12.813 1.00 97.50 187 ASN A C 1
ATOM 1433 O O . ASN A 1 187 ? -0.686 -0.970 -12.940 1.00 97.50 187 ASN A O 1
ATOM 1437 N N . GLY A 1 188 ? -2.215 0.635 -13.288 1.00 96.88 188 GLY A N 1
ATOM 1438 C CA . GLY A 1 188 ? -1.329 1.546 -14.008 1.00 96.88 188 GLY A CA 1
ATOM 1439 C C . GLY A 1 188 ? -0.078 1.919 -13.208 1.00 96.88 188 GLY A C 1
ATOM 1440 O O . GLY A 1 188 ? 1.005 2.041 -13.787 1.00 96.88 188 GLY A O 1
ATOM 1441 N N . ASN A 1 189 ? -0.183 1.986 -11.875 1.00 98.31 189 ASN A N 1
ATOM 1442 C CA . ASN A 1 189 ? 0.942 2.296 -11.000 1.00 98.31 189 ASN A CA 1
ATOM 1443 C C . ASN A 1 189 ? 2.009 1.189 -11.001 1.00 98.31 189 ASN A C 1
ATOM 1445 O O . ASN A 1 189 ? 3.197 1.492 -11.108 1.00 98.31 189 ASN A O 1
ATOM 1449 N N . ALA A 1 190 ? 1.603 -0.085 -10.949 1.00 98.12 190 ALA A N 1
ATOM 1450 C CA . ALA A 1 190 ? 2.529 -1.214 -11.053 1.00 98.12 190 ALA A CA 1
ATOM 1451 C C . ALA A 1 190 ? 3.286 -1.191 -12.388 1.00 98.12 190 ALA A C 1
ATOM 1453 O O . ALA A 1 190 ? 4.514 -1.277 -12.402 1.00 98.12 190 ALA A O 1
ATOM 1454 N N . SER A 1 191 ? 2.580 -0.974 -13.504 1.00 97.81 191 SER A N 1
ATOM 1455 C CA . SER A 1 191 ? 3.233 -0.859 -14.815 1.00 97.81 191 SER A CA 1
ATOM 1456 C C . SER A 1 191 ? 4.161 0.359 -14.924 1.00 97.81 191 SER A C 1
ATOM 1458 O O . SER A 1 191 ? 5.265 0.235 -15.447 1.00 97.81 191 SER A O 1
ATOM 1460 N N . GLY A 1 192 ? 3.789 1.520 -14.374 1.00 97.62 192 GLY A N 1
ATOM 1461 C CA . GLY A 1 192 ? 4.652 2.707 -14.368 1.00 97.62 192 GLY A CA 1
ATOM 1462 C C . GLY A 1 192 ? 5.959 2.475 -13.603 1.00 97.62 192 GLY A C 1
ATOM 1463 O O . GLY A 1 192 ? 7.046 2.768 -14.110 1.00 97.62 192 GLY A O 1
ATOM 1464 N N . ASN A 1 193 ? 5.871 1.845 -12.430 1.00 97.94 193 ASN A N 1
ATOM 1465 C CA . ASN A 1 193 ? 7.045 1.467 -11.648 1.00 97.94 193 ASN A CA 1
ATOM 1466 C C . ASN A 1 193 ? 7.917 0.423 -12.367 1.00 97.94 193 ASN A C 1
ATOM 1468 O O . ASN A 1 193 ? 9.142 0.570 -12.405 1.00 97.94 193 ASN A O 1
ATOM 1472 N N . ALA A 1 194 ? 7.312 -0.590 -12.994 1.00 96.69 194 ALA A N 1
ATOM 1473 C CA . ALA A 1 194 ? 8.032 -1.599 -13.770 1.00 96.69 194 ALA A CA 1
ATOM 1474 C C . ALA A 1 194 ? 8.765 -0.994 -14.981 1.00 96.69 194 ALA A C 1
ATOM 1476 O O . ALA A 1 194 ? 9.921 -1.339 -15.246 1.00 96.69 194 ALA A O 1
ATOM 1477 N N . ALA A 1 195 ? 8.145 -0.036 -15.679 1.00 95.38 195 ALA A N 1
ATOM 1478 C CA . ALA A 1 195 ? 8.809 0.726 -16.732 1.00 95.38 195 ALA A CA 1
ATOM 1479 C C . ALA A 1 195 ? 10.038 1.463 -16.180 1.00 95.38 195 ALA A C 1
ATOM 1481 O O . ALA A 1 195 ? 11.137 1.348 -16.721 1.00 95.38 195 ALA A O 1
ATOM 1482 N N . TYR A 1 196 ? 9.900 2.167 -15.056 1.00 94.94 196 TYR A N 1
ATOM 1483 C CA . TYR A 1 196 ? 11.010 2.924 -14.482 1.00 94.94 196 TYR A CA 1
ATOM 1484 C C . TYR A 1 196 ? 12.154 2.024 -13.971 1.00 94.94 196 TYR A C 1
ATOM 1486 O O . TYR A 1 196 ? 13.331 2.350 -14.167 1.00 94.94 196 TYR A O 1
ATOM 1494 N N . LEU A 1 197 ? 11.828 0.860 -13.396 1.00 94.19 197 LEU A N 1
ATOM 1495 C CA . LEU A 1 197 ? 12.787 -0.201 -13.070 1.00 94.19 197 LEU A CA 1
ATOM 1496 C C . LEU A 1 197 ? 13.612 -0.581 -14.308 1.00 94.19 197 LEU A C 1
ATOM 1498 O O . LEU A 1 197 ? 14.844 -0.507 -14.277 1.00 94.19 197 LEU A O 1
ATOM 1502 N N . LEU A 1 198 ? 12.946 -0.939 -15.412 1.00 91.69 198 LEU A N 1
ATOM 1503 C CA . LEU A 1 198 ? 13.608 -1.329 -16.659 1.00 91.69 198 LEU A CA 1
ATOM 1504 C C . LEU A 1 198 ? 14.429 -0.190 -17.258 1.00 91.69 198 LEU A C 1
ATOM 1506 O O . LEU A 1 198 ? 15.558 -0.423 -17.683 1.00 91.69 198 LEU A O 1
ATOM 1510 N N . ARG A 1 199 ? 13.934 1.049 -17.214 1.00 91.00 199 ARG A N 1
ATOM 1511 C CA . ARG A 1 199 ? 14.680 2.225 -17.674 1.00 91.00 199 ARG A CA 1
ATOM 1512 C C . ARG A 1 199 ? 16.019 2.352 -16.953 1.00 91.00 199 ARG A C 1
ATOM 1514 O O . ARG A 1 199 ? 17.049 2.489 -17.608 1.00 91.00 199 ARG A O 1
ATOM 1521 N N . ARG A 1 200 ? 16.043 2.223 -15.619 1.00 90.44 200 ARG A N 1
ATOM 1522 C CA . ARG A 1 200 ? 17.305 2.243 -14.853 1.00 90.44 200 ARG A CA 1
ATOM 1523 C C . ARG A 1 200 ? 18.236 1.094 -15.238 1.00 90.44 200 ARG A C 1
ATOM 1525 O O . ARG A 1 200 ? 19.449 1.292 -15.301 1.00 90.44 200 ARG A O 1
ATOM 1532 N N . ARG A 1 201 ? 17.696 -0.098 -15.522 1.00 87.94 201 ARG A N 1
ATOM 1533 C CA . ARG A 1 201 ? 18.497 -1.238 -16.005 1.00 87.94 201 ARG A CA 1
ATOM 1534 C C . ARG A 1 201 ? 19.117 -0.945 -17.364 1.00 87.94 201 ARG A C 1
ATOM 1536 O O . ARG A 1 201 ? 20.321 -1.148 -17.519 1.00 87.94 201 ARG A O 1
ATOM 1543 N N . ILE A 1 202 ? 18.332 -0.403 -18.291 1.00 88.12 202 ILE A N 1
ATOM 1544 C CA . ILE A 1 202 ? 18.789 -0.008 -19.624 1.00 88.12 202 ILE A CA 1
ATOM 1545 C C . ILE A 1 202 ? 19.908 1.031 -19.513 1.00 88.12 202 ILE A C 1
ATOM 1547 O O . ILE A 1 202 ? 20.992 0.821 -20.051 1.00 88.12 202 ILE A O 1
ATOM 1551 N N . SER A 1 203 ? 19.703 2.094 -18.730 1.00 87.25 203 SER A N 1
ATOM 1552 C CA . SER A 1 203 ? 20.712 3.139 -18.515 1.00 87.25 203 SER A CA 1
ATOM 1553 C C . SER A 1 203 ? 21.987 2.631 -17.836 1.00 87.25 203 SER A C 1
ATOM 1555 O O . SER A 1 203 ? 23.053 3.199 -18.042 1.00 87.25 203 SER A O 1
ATOM 1557 N N . SER A 1 204 ? 21.908 1.556 -17.043 1.00 85.44 204 SER A N 1
ATOM 1558 C CA . SER A 1 204 ? 23.087 0.934 -16.423 1.00 85.44 204 SER A CA 1
ATOM 1559 C C . SER A 1 204 ? 23.911 0.064 -17.384 1.00 85.44 204 SER A C 1
ATOM 1561 O O . SER A 1 204 ? 24.981 -0.408 -17.003 1.00 85.44 204 SER A O 1
ATOM 1563 N N . GLY A 1 205 ? 23.411 -0.193 -18.601 1.00 80.31 205 GLY A N 1
ATOM 1564 C CA . GLY A 1 205 ? 24.080 -1.018 -19.611 1.00 80.31 205 GLY A CA 1
ATOM 1565 C C . GLY A 1 205 ? 24.150 -2.513 -19.275 1.00 80.31 205 GLY A C 1
ATOM 1566 O O . GLY A 1 205 ? 24.942 -3.237 -19.871 1.00 80.31 205 GLY A O 1
ATOM 1567 N N . ARG A 1 206 ? 23.362 -2.999 -18.305 1.00 70.06 206 ARG A N 1
ATOM 1568 C CA . ARG A 1 206 ? 23.416 -4.391 -17.821 1.00 70.06 206 ARG A CA 1
ATOM 1569 C C . ARG A 1 206 ? 22.230 -5.218 -18.326 1.00 70.06 206 ARG A C 1
ATOM 1571 O O . ARG A 1 206 ? 21.106 -4.997 -17.880 1.00 70.06 206 ARG A O 1
ATOM 1578 N N . GLY A 1 207 ? 22.496 -6.243 -19.141 1.00 67.44 207 GLY A N 1
ATOM 1579 C CA . GLY A 1 207 ? 21.511 -7.233 -19.613 1.00 67.44 207 GLY A CA 1
ATOM 1580 C C . GLY A 1 207 ? 21.147 -7.088 -21.094 1.00 67.44 207 GLY A C 1
ATOM 1581 O O . GLY A 1 207 ? 21.836 -6.403 -21.845 1.00 67.44 207 GLY A O 1
ATOM 1582 N N . THR A 1 208 ? 20.065 -7.742 -21.529 1.00 70.94 208 THR A N 1
ATOM 1583 C CA . THR A 1 208 ? 19.585 -7.704 -22.922 1.00 70.94 208 THR A CA 1
ATOM 1584 C C . THR A 1 208 ? 18.798 -6.418 -23.190 1.00 70.94 208 THR A C 1
ATOM 1586 O O . THR A 1 208 ? 17.567 -6.409 -23.145 1.00 70.94 208 THR A O 1
ATOM 1589 N N . LEU A 1 209 ? 19.521 -5.323 -23.445 1.00 76.69 209 LEU A N 1
ATOM 1590 C CA . LEU A 1 209 ? 18.970 -3.963 -23.557 1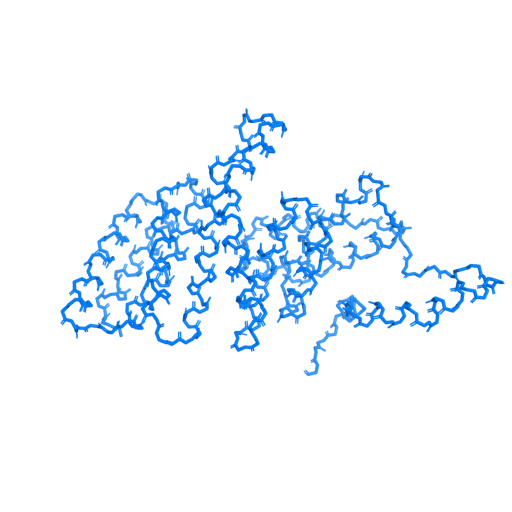.00 76.69 209 LEU A CA 1
ATOM 1591 C C . LEU A 1 209 ? 17.825 -3.849 -24.575 1.00 76.69 209 LEU A C 1
ATOM 1593 O O . LEU A 1 209 ? 16.853 -3.146 -24.308 1.00 76.69 209 LEU A O 1
ATOM 1597 N N . GLY A 1 210 ? 17.907 -4.592 -25.684 1.00 75.31 210 GLY A N 1
ATOM 1598 C CA . GLY A 1 210 ? 16.856 -4.612 -26.699 1.00 75.31 210 GLY A CA 1
ATOM 1599 C C . GLY A 1 210 ? 15.524 -5.159 -26.176 1.00 75.31 210 GLY A C 1
ATOM 1600 O O . GLY A 1 210 ? 14.499 -4.494 -26.289 1.00 75.31 210 GLY A O 1
ATOM 1601 N N . HIS A 1 211 ? 15.530 -6.317 -25.512 1.00 76.25 211 HIS A N 1
ATOM 1602 C CA . HIS A 1 211 ? 14.305 -6.862 -24.915 1.00 76.25 211 HIS A CA 1
ATOM 1603 C C . HIS A 1 211 ? 13.749 -5.948 -23.821 1.00 76.25 211 HIS A C 1
ATOM 1605 O O . HIS A 1 211 ? 12.544 -5.713 -23.759 1.00 76.25 211 HIS A O 1
ATOM 1611 N N . TYR A 1 212 ? 14.621 -5.387 -22.976 1.00 85.25 212 TYR A N 1
ATOM 1612 C CA . TYR A 1 212 ? 14.185 -4.482 -21.913 1.00 85.25 212 TYR A CA 1
ATOM 1613 C C . TYR A 1 212 ? 13.509 -3.231 -22.471 1.00 85.25 212 TYR A C 1
ATOM 1615 O O . TYR A 1 212 ? 12.526 -2.788 -21.888 1.00 85.25 212 TYR A O 1
ATOM 1623 N N . ALA A 1 213 ? 13.987 -2.687 -23.596 1.00 85.31 213 ALA A N 1
ATOM 1624 C CA . ALA A 1 213 ? 13.364 -1.539 -24.250 1.00 85.31 213 ALA A CA 1
ATOM 1625 C C . ALA A 1 213 ? 11.945 -1.850 -24.763 1.00 85.31 213 ALA A C 1
ATOM 1627 O O . ALA A 1 213 ? 11.048 -1.027 -24.594 1.00 85.31 213 ALA A O 1
ATOM 1628 N N . VAL A 1 214 ? 11.706 -3.043 -25.323 1.00 85.00 214 VAL A N 1
ATOM 1629 C CA . VAL A 1 214 ? 10.353 -3.439 -25.766 1.00 85.00 214 VAL A CA 1
ATOM 1630 C C . VAL A 1 214 ? 9.397 -3.567 -24.583 1.00 85.00 214 VAL A C 1
ATOM 1632 O O . VAL A 1 214 ? 8.294 -3.020 -24.620 1.00 85.00 214 VAL A O 1
ATOM 1635 N N . VAL A 1 215 ? 9.822 -4.258 -23.522 1.00 88.00 215 VAL A N 1
ATOM 1636 C CA . VAL A 1 215 ? 8.989 -4.461 -22.327 1.00 88.00 215 VAL A CA 1
ATOM 1637 C C . VAL A 1 215 ? 8.749 -3.138 -21.595 1.00 88.00 215 VAL A C 1
ATOM 1639 O O . VAL A 1 215 ? 7.629 -2.863 -21.168 1.00 88.00 215 VAL A O 1
ATOM 1642 N N . HIS A 1 216 ? 9.765 -2.274 -21.519 1.00 91.25 216 HIS A N 1
ATOM 1643 C CA . HIS A 1 216 ? 9.632 -0.906 -21.025 1.00 91.25 216 HIS A CA 1
ATOM 1644 C C . HIS A 1 216 ? 8.517 -0.159 -21.763 1.00 91.25 216 HIS A C 1
ATOM 1646 O O . HIS A 1 216 ? 7.590 0.343 -21.132 1.00 91.25 216 HIS A O 1
ATOM 1652 N N . ASP A 1 217 ? 8.569 -0.121 -23.095 1.00 90.50 217 ASP A N 1
ATOM 1653 C CA . ASP A 1 217 ? 7.589 0.608 -23.898 1.0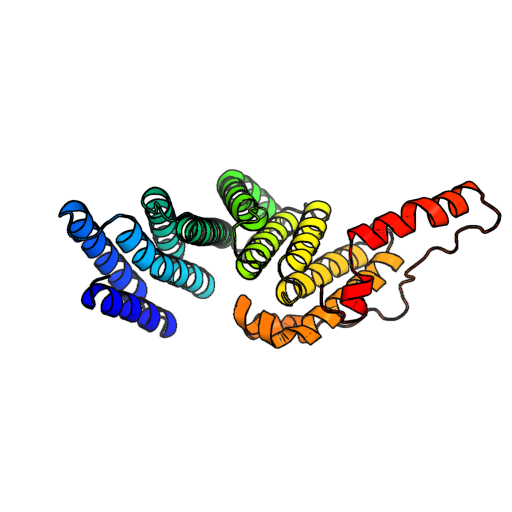0 90.50 217 ASP A CA 1
ATOM 1654 C C . ASP A 1 217 ? 6.175 0.028 -23.754 1.00 90.50 217 ASP A C 1
ATOM 1656 O O . ASP A 1 217 ? 5.196 0.777 -23.778 1.00 90.50 217 ASP A O 1
ATOM 1660 N N . ALA A 1 218 ? 6.043 -1.290 -23.580 1.00 89.75 218 ALA A N 1
ATOM 1661 C CA . ALA A 1 218 ? 4.761 -1.925 -23.279 1.00 89.75 218 ALA A CA 1
ATOM 1662 C C . ALA A 1 218 ? 4.191 -1.432 -21.938 1.00 89.75 218 ALA A C 1
ATOM 1664 O O . ALA A 1 218 ? 3.045 -0.982 -21.889 1.00 89.75 218 ALA A O 1
ATOM 1665 N N . PHE A 1 219 ? 5.002 -1.420 -20.878 1.00 95.00 219 PHE A N 1
ATOM 1666 C CA . PHE A 1 219 ? 4.578 -0.918 -19.573 1.00 95.00 219 PHE A CA 1
ATOM 1667 C C . PHE A 1 219 ? 4.271 0.583 -19.562 1.00 95.00 219 PHE A C 1
ATOM 1669 O O . PHE A 1 219 ? 3.313 0.989 -18.910 1.00 95.00 219 PHE A O 1
ATOM 1676 N N . VAL A 1 220 ? 5.013 1.404 -20.314 1.00 95.44 220 VAL A N 1
ATOM 1677 C CA . VAL A 1 220 ? 4.712 2.841 -20.460 1.00 95.44 220 VAL A CA 1
ATOM 1678 C C . VAL A 1 220 ? 3.362 3.061 -21.139 1.00 95.44 220 VAL A C 1
ATOM 1680 O O . VAL A 1 220 ? 2.587 3.916 -20.717 1.00 95.44 220 VAL A O 1
ATOM 1683 N N . ARG A 1 221 ? 3.045 2.305 -22.198 1.00 94.44 221 ARG A N 1
ATOM 1684 C CA . ARG A 1 221 ? 1.724 2.410 -22.843 1.00 94.44 221 ARG A CA 1
ATOM 1685 C C . ARG A 1 221 ? 0.614 1.965 -21.898 1.00 94.44 221 ARG A C 1
ATOM 1687 O O . ARG A 1 221 ? -0.405 2.643 -21.811 1.00 94.44 221 ARG A O 1
ATOM 1694 N N . HIS A 1 222 ? 0.834 0.868 -21.178 1.00 96.00 222 HIS A N 1
ATOM 1695 C CA . HIS A 1 222 ? -0.122 0.353 -20.207 1.00 96.00 222 HIS A CA 1
ATOM 1696 C C . HIS A 1 222 ? -0.404 1.354 -19.079 1.00 96.00 222 HIS A C 1
ATOM 1698 O O . HIS A 1 222 ? -1.563 1.655 -18.800 1.00 96.00 222 HIS A O 1
ATOM 1704 N N . SER A 1 223 ? 0.633 1.939 -18.471 1.00 96.44 223 SER A N 1
ATOM 1705 C CA . SER A 1 223 ? 0.458 2.902 -17.378 1.00 96.44 223 SER A CA 1
ATOM 1706 C C . SER A 1 223 ? -0.334 4.135 -17.818 1.00 96.44 223 SER A C 1
ATOM 1708 O O . SER A 1 223 ? -1.228 4.572 -17.094 1.00 96.44 223 SER A O 1
ATOM 1710 N N . LYS A 1 224 ? -0.080 4.637 -19.035 1.00 97.00 224 LYS A N 1
ATOM 1711 C CA . LYS A 1 224 ? -0.830 5.752 -19.638 1.00 97.00 224 LYS A CA 1
ATOM 1712 C C . LYS A 1 224 ? -2.275 5.378 -19.971 1.00 97.00 224 LYS A C 1
ATOM 1714 O O . LYS A 1 224 ? -3.176 6.180 -19.743 1.00 97.00 224 LYS A O 1
ATOM 1719 N N . ALA A 1 225 ? -2.522 4.163 -20.464 1.00 96.00 225 ALA A N 1
ATOM 1720 C CA . ALA A 1 225 ? -3.880 3.672 -20.713 1.00 96.00 225 ALA A CA 1
ATOM 1721 C C . ALA A 1 225 ? -4.695 3.544 -19.412 1.00 96.00 225 ALA A C 1
ATOM 1723 O O . ALA A 1 225 ? -5.892 3.825 -19.398 1.00 96.00 225 ALA A O 1
ATOM 1724 N N . HIS A 1 226 ? -4.033 3.204 -18.303 1.00 97.00 226 HIS A N 1
ATOM 1725 C CA . HIS A 1 226 ? -4.631 3.065 -16.974 1.00 97.00 226 HIS A CA 1
ATOM 1726 C C . HIS A 1 226 ? -4.300 4.234 -16.036 1.00 97.00 226 HIS A C 1
ATOM 1728 O O . HIS A 1 226 ? -4.181 4.079 -14.814 1.00 97.00 226 HIS A O 1
ATOM 1734 N N . ARG A 1 227 ? -4.187 5.442 -16.598 1.00 97.44 227 ARG A N 1
ATOM 1735 C CA . ARG A 1 227 ? -3.861 6.659 -15.850 1.00 97.44 227 ARG A CA 1
ATOM 1736 C C . ARG A 1 227 ? -4.796 6.889 -14.665 1.00 97.44 227 ARG A C 1
ATOM 1738 O O . ARG A 1 227 ? -4.315 7.113 -13.559 1.00 97.44 227 ARG A O 1
ATOM 1745 N N . GLN A 1 228 ? -6.114 6.800 -14.871 1.00 97.88 228 GLN A N 1
ATOM 1746 C CA . GLN A 1 228 ? -7.095 7.038 -13.802 1.00 97.88 228 GLN A CA 1
ATOM 1747 C C . GLN A 1 228 ? -6.886 6.082 -12.627 1.00 97.88 228 GLN A C 1
ATOM 1749 O O . GLN A 1 228 ? -6.872 6.511 -11.479 1.00 97.88 228 GLN A O 1
ATOM 1754 N N . ARG A 1 229 ? -6.605 4.808 -12.911 1.00 96.88 229 ARG A N 1
ATOM 1755 C CA . ARG A 1 229 ? -6.311 3.837 -11.860 1.00 96.88 229 ARG A CA 1
ATOM 1756 C C . ARG A 1 229 ? -5.056 4.213 -11.072 1.00 96.88 229 ARG A C 1
ATOM 1758 O O . ARG A 1 229 ? -5.012 4.033 -9.862 1.00 96.88 229 ARG A O 1
ATOM 1765 N N . THR A 1 230 ? -4.049 4.790 -11.728 1.00 97.75 230 THR A N 1
ATOM 1766 C CA . THR A 1 230 ? -2.875 5.337 -11.031 1.00 97.75 230 THR A CA 1
ATOM 1767 C C . THR A 1 230 ? -3.261 6.495 -10.107 1.00 97.75 230 THR A C 1
ATOM 1769 O O . THR A 1 230 ? -2.782 6.538 -8.977 1.00 97.75 230 THR A O 1
ATOM 1772 N N . VAL A 1 231 ? -4.142 7.401 -10.546 1.00 97.50 231 VAL A N 1
ATOM 1773 C CA . VAL A 1 231 ? -4.647 8.501 -9.704 1.00 97.50 231 VAL A CA 1
ATOM 1774 C C . VAL A 1 231 ? -5.331 7.951 -8.456 1.00 97.50 231 VAL A C 1
ATOM 1776 O O . VAL A 1 231 ? -5.033 8.405 -7.354 1.00 97.50 231 VAL A O 1
ATOM 1779 N N . ASP A 1 232 ? -6.184 6.941 -8.614 1.00 95.19 232 ASP A N 1
ATOM 1780 C CA . ASP A 1 232 ? -6.927 6.347 -7.501 1.00 95.19 232 ASP A CA 1
ATOM 1781 C C . ASP A 1 232 ? -5.998 5.662 -6.483 1.00 95.19 232 ASP A C 1
ATOM 1783 O O . ASP A 1 232 ? -6.237 5.722 -5.278 1.00 95.19 232 ASP A O 1
ATOM 1787 N N . LEU A 1 233 ? -4.931 5.011 -6.961 1.00 94.12 233 LEU A N 1
ATOM 1788 C CA . LEU A 1 233 ? -4.024 4.216 -6.128 1.00 94.12 233 LEU A CA 1
ATOM 1789 C C . LEU A 1 233 ? -2.872 5.019 -5.513 1.00 94.12 233 LEU A C 1
ATOM 1791 O O . LEU A 1 233 ? -2.459 4.741 -4.389 1.00 94.12 233 LEU A O 1
ATOM 1795 N N . ALA A 1 234 ? -2.315 5.970 -6.262 1.00 92.94 234 ALA A N 1
ATOM 1796 C CA . ALA A 1 234 ? -1.058 6.646 -5.935 1.00 92.94 234 ALA A CA 1
ATOM 1797 C C . ALA A 1 234 ? -1.124 8.178 -6.077 1.00 92.94 234 ALA A C 1
ATOM 1799 O O . ALA A 1 234 ? -0.161 8.872 -5.747 1.00 92.94 234 ALA A O 1
ATOM 1800 N N . GLY A 1 235 ? -2.257 8.718 -6.526 1.00 94.44 235 GLY A N 1
ATOM 1801 C CA . GLY A 1 235 ? -2.490 10.149 -6.650 1.00 94.44 235 GLY A CA 1
ATOM 1802 C C . GLY A 1 235 ? -2.069 10.750 -7.991 1.00 94.44 235 GLY A C 1
ATOM 1803 O O . GLY A 1 235 ? -1.310 10.186 -8.781 1.00 94.44 235 GLY A O 1
ATOM 1804 N N . GLU A 1 236 ? -2.574 11.957 -8.228 1.00 96.38 236 GLU A N 1
ATOM 1805 C CA . GLU A 1 236 ? -2.432 12.692 -9.489 1.00 96.38 236 GLU A CA 1
ATOM 1806 C C . GLU A 1 236 ? -0.969 12.985 -9.856 1.00 96.38 236 GLU A C 1
ATOM 1808 O O . GLU A 1 236 ? -0.574 12.836 -11.009 1.00 96.38 236 GLU A O 1
ATOM 1813 N N . GLN A 1 237 ? -0.130 13.323 -8.872 1.00 95.19 237 GLN A N 1
ATOM 1814 C CA . GLN A 1 237 ? 1.288 13.600 -9.115 1.00 95.19 237 GLN A CA 1
ATOM 1815 C C . GLN A 1 237 ? 2.036 12.376 -9.665 1.00 95.19 237 GLN A C 1
ATOM 1817 O O . GLN A 1 237 ? 2.901 12.512 -10.528 1.00 95.19 237 GLN A O 1
ATOM 1822 N N . VAL A 1 238 ? 1.713 11.176 -9.174 1.00 96.19 238 VAL A N 1
ATOM 1823 C CA . VAL A 1 238 ? 2.338 9.934 -9.645 1.00 96.19 238 VAL A CA 1
ATOM 1824 C C . VAL A 1 238 ? 1.870 9.607 -11.062 1.00 96.19 238 VAL A C 1
ATOM 1826 O O . VAL A 1 238 ? 2.695 9.265 -11.906 1.00 96.19 238 VAL A O 1
ATOM 1829 N N . ALA A 1 239 ? 0.583 9.800 -11.360 1.00 97.56 239 ALA A N 1
ATOM 1830 C CA . ALA A 1 239 ? 0.058 9.642 -12.716 1.00 97.56 239 ALA A CA 1
ATOM 1831 C C . ALA A 1 239 ? 0.756 10.576 -13.721 1.00 97.56 239 ALA A C 1
ATOM 1833 O O . ALA A 1 239 ? 1.191 10.121 -14.776 1.00 97.56 239 ALA A O 1
ATOM 1834 N N . GLN A 1 240 ? 0.967 11.846 -13.361 1.00 97.88 240 GLN A N 1
ATOM 1835 C CA . GLN A 1 240 ? 1.711 12.801 -14.192 1.00 97.88 240 GLN A CA 1
ATOM 1836 C C . GLN A 1 240 ? 3.164 12.371 -14.435 1.00 97.88 240 GLN A C 1
ATOM 1838 O O . GLN A 1 240 ? 3.686 12.545 -15.537 1.00 97.88 240 GLN A O 1
ATOM 1843 N N . ASN A 1 241 ? 3.816 11.772 -13.433 1.00 96.50 241 ASN A N 1
ATOM 1844 C CA . ASN A 1 241 ? 5.162 11.228 -13.609 1.00 96.50 241 ASN A CA 1
ATOM 1845 C C . ASN A 1 241 ? 5.173 10.103 -14.655 1.00 96.50 241 ASN A C 1
ATOM 1847 O O . ASN A 1 241 ? 6.096 10.047 -15.465 1.00 96.50 241 ASN A O 1
ATOM 1851 N N . TRP A 1 242 ? 4.153 9.237 -14.671 1.00 96.12 242 TRP A N 1
ATOM 1852 C CA . TRP A 1 242 ? 4.009 8.178 -15.678 1.00 96.12 242 TRP A CA 1
ATOM 1853 C C . TRP A 1 242 ? 3.657 8.720 -17.065 1.00 96.12 242 TRP A C 1
ATOM 1855 O O . TRP A 1 242 ? 4.214 8.243 -18.057 1.00 96.12 242 TRP A O 1
ATOM 1865 N N . ASP A 1 243 ? 2.831 9.764 -17.149 1.00 96.19 243 ASP A N 1
ATOM 1866 C CA . ASP A 1 243 ? 2.520 10.457 -18.406 1.00 96.19 243 ASP A CA 1
ATOM 1867 C C . ASP A 1 243 ? 3.790 11.010 -19.080 1.00 96.19 243 ASP A C 1
ATOM 1869 O O . ASP A 1 243 ? 3.936 10.932 -20.306 1.00 96.19 243 ASP A O 1
ATOM 1873 N N . ALA A 1 244 ? 4.734 11.505 -18.273 1.00 96.50 244 ALA A N 1
ATOM 1874 C CA . ALA A 1 244 ? 5.999 12.080 -18.720 1.00 96.50 244 ALA A CA 1
ATOM 1875 C C . ALA A 1 244 ? 7.057 11.044 -19.146 1.00 96.50 244 ALA A C 1
ATOM 1877 O O . ALA A 1 244 ? 8.081 11.427 -19.712 1.00 96.50 244 ALA A O 1
ATOM 1878 N N . VAL A 1 245 ? 6.852 9.743 -18.898 1.00 93.88 245 VAL A N 1
ATOM 1879 C CA . VAL A 1 245 ? 7.819 8.719 -19.325 1.00 93.88 245 VAL A CA 1
ATOM 1880 C C . VAL A 1 245 ? 7.781 8.579 -20.848 1.00 93.88 245 VAL A C 1
ATOM 1882 O O . VAL A 1 245 ? 6.738 8.294 -21.445 1.00 93.88 245 VAL A O 1
ATOM 1885 N N . GLU A 1 246 ? 8.930 8.787 -21.484 1.00 92.12 246 GLU A N 1
ATOM 1886 C CA . GLU A 1 246 ? 9.101 8.665 -22.932 1.00 92.12 246 GLU A CA 1
ATOM 1887 C C . GLU A 1 246 ? 9.255 7.205 -23.357 1.00 92.12 246 GLU A C 1
ATOM 1889 O O . GLU A 1 246 ? 9.845 6.398 -22.642 1.00 92.12 246 GLU A O 1
ATOM 1894 N N . LEU A 1 247 ? 8.748 6.874 -24.545 1.00 90.44 247 LEU A N 1
ATOM 1895 C CA . LEU A 1 247 ? 9.028 5.591 -25.187 1.00 90.44 247 LEU A CA 1
ATOM 1896 C C . LEU A 1 247 ? 10.462 5.591 -25.719 1.00 90.44 247 LEU A C 1
ATOM 1898 O O . LEU A 1 247 ? 10.932 6.599 -26.243 1.00 90.44 247 LEU A O 1
ATOM 1902 N N . LEU A 1 248 ? 11.138 4.451 -25.626 1.00 85.00 248 LEU A N 1
ATOM 1903 C CA . LEU A 1 248 ? 12.519 4.303 -26.074 1.00 85.00 248 LEU A CA 1
ATOM 1904 C C . LEU A 1 248 ? 12.632 4.022 -27.573 1.00 85.00 248 LEU A C 1
ATOM 1906 O O . LEU A 1 248 ? 13.714 4.218 -28.115 1.00 85.00 248 LEU A O 1
ATOM 1910 N N . GLY A 1 249 ? 11.549 3.586 -28.232 1.00 65.69 249 GLY A N 1
ATOM 1911 C CA . GLY A 1 249 ? 11.368 3.601 -29.689 1.00 65.69 249 GLY A CA 1
ATOM 1912 C C . GLY A 1 249 ? 12.495 2.950 -30.505 1.00 65.69 249 GLY A C 1
ATOM 1913 O O . GLY A 1 249 ? 13.558 3.527 -30.701 1.00 65.69 249 GLY A O 1
ATOM 1914 N N . GLY A 1 250 ? 12.270 1.754 -31.056 1.00 59.53 250 GLY A N 1
ATOM 1915 C CA . GLY A 1 250 ? 13.171 1.159 -32.062 1.00 59.53 250 GLY A CA 1
ATOM 1916 C C . GLY A 1 250 ? 14.540 0.671 -31.559 1.00 59.53 250 GLY A C 1
ATOM 1917 O O . GLY A 1 250 ? 15.313 0.140 -32.347 1.00 59.53 250 GLY A O 1
ATOM 1918 N N . HIS A 1 251 ? 14.834 0.782 -30.261 1.00 54.94 251 HIS A N 1
ATOM 1919 C CA . HIS A 1 251 ? 16.053 0.238 -29.639 1.00 54.94 251 HIS A CA 1
ATOM 1920 C C . HIS A 1 251 ? 15.882 -1.202 -29.140 1.00 54.94 251 HIS A C 1
ATOM 1922 O O . HIS A 1 251 ? 16.795 -1.762 -28.534 1.00 54.94 251 HIS A O 1
ATOM 1928 N N . GLY A 1 252 ? 14.706 -1.788 -29.366 1.00 54.88 252 GLY A N 1
ATOM 1929 C CA . GLY A 1 252 ? 14.346 -3.104 -28.880 1.00 54.88 252 GLY A CA 1
ATOM 1930 C C . GLY A 1 252 ? 13.736 -3.997 -29.945 1.00 54.88 252 GLY A C 1
ATOM 1931 O O . GLY A 1 252 ? 13.006 -3.539 -30.819 1.00 54.88 252 GLY A O 1
ATOM 1932 N N . HIS A 1 253 ? 14.027 -5.286 -29.840 1.00 61.09 253 HIS A N 1
ATOM 1933 C CA . HIS A 1 253 ? 13.413 -6.364 -30.604 1.00 61.09 253 HIS A CA 1
ATOM 1934 C C . HIS A 1 253 ? 12.685 -7.280 -29.621 1.00 61.09 253 HIS A C 1
ATOM 1936 O O . HIS A 1 253 ? 13.153 -7.455 -28.501 1.00 61.09 253 HIS A O 1
ATOM 1942 N N . ALA A 1 254 ? 11.526 -7.821 -30.001 1.00 55.72 254 ALA A N 1
ATOM 1943 C CA . ALA A 1 254 ? 10.791 -8.782 -29.169 1.00 55.72 254 ALA A CA 1
ATOM 1944 C C . ALA A 1 254 ? 11.372 -10.200 -29.290 1.00 55.72 254 ALA A C 1
ATOM 1946 O O . ALA A 1 254 ? 11.169 -11.041 -28.426 1.00 55.72 254 ALA A O 1
ATOM 1947 N N . GLU A 1 255 ? 12.129 -10.466 -30.351 1.00 58.78 255 GLU A N 1
ATOM 1948 C CA . GLU A 1 255 ? 12.662 -11.788 -30.646 1.00 58.78 255 GLU A CA 1
ATOM 1949 C C . GLU A 1 255 ? 14.110 -11.672 -31.107 1.00 58.78 255 GLU A C 1
ATOM 1951 O O . GLU A 1 255 ? 14.453 -10.801 -31.910 1.00 58.78 255 GLU A O 1
ATOM 1956 N N . HIS A 1 256 ? 14.964 -12.582 -30.642 1.00 59.47 256 HIS A N 1
ATOM 1957 C CA . HIS A 1 256 ? 16.172 -12.902 -31.385 1.00 59.47 256 HIS A CA 1
ATOM 1958 C C . HIS A 1 256 ? 15.782 -13.894 -32.476 1.00 59.47 256 HIS A C 1
ATOM 1960 O O . HIS A 1 256 ? 15.303 -14.984 -32.173 1.00 59.47 256 HIS A O 1
ATOM 1966 N N . GLY A 1 257 ? 16.035 -13.552 -33.742 1.00 56.34 257 GLY A N 1
ATOM 1967 C CA . GLY A 1 257 ? 15.914 -14.525 -34.834 1.00 56.34 257 GLY A CA 1
ATOM 1968 C C . GLY A 1 257 ? 16.787 -15.771 -34.616 1.00 56.34 257 GLY A C 1
ATOM 1969 O O . GLY A 1 257 ? 16.483 -16.827 -35.173 1.00 56.34 257 GLY A O 1
ATOM 1970 N N . GLY A 1 258 ? 17.816 -15.639 -33.766 1.00 62.53 258 GLY A N 1
ATOM 1971 C CA . GLY A 1 258 ? 18.901 -16.597 -33.609 1.00 62.53 258 GLY A CA 1
ATOM 1972 C C . GLY A 1 258 ? 19.764 -16.633 -34.866 1.00 62.53 258 GLY A C 1
ATOM 1973 O O . GLY A 1 258 ? 19.397 -16.078 -35.905 1.00 62.53 258 GLY A O 1
ATOM 1974 N N . ASP A 1 259 ? 20.910 -17.295 -34.795 1.00 68.62 259 ASP A N 1
ATOM 1975 C CA . ASP A 1 259 ? 21.486 -17.840 -36.016 1.00 68.62 259 ASP A CA 1
ATOM 1976 C C . ASP A 1 259 ? 20.549 -18.952 -36.513 1.00 68.62 259 ASP A C 1
ATOM 1978 O O . ASP A 1 259 ? 20.263 -19.916 -35.800 1.00 68.62 259 ASP A O 1
ATOM 1982 N N . VAL A 1 260 ? 20.013 -18.783 -37.723 1.00 72.94 260 VAL A N 1
ATOM 1983 C CA . VAL A 1 260 ? 19.118 -19.759 -38.366 1.00 72.94 260 VAL A CA 1
ATOM 1984 C C . VAL A 1 260 ? 19.813 -21.089 -38.648 1.00 72.94 260 VAL A C 1
ATOM 1986 O O . VAL A 1 260 ? 19.139 -22.086 -38.889 1.00 72.94 260 VAL A O 1
ATOM 1989 N N . LEU A 1 261 ? 21.147 -21.104 -38.612 1.00 77.38 261 LEU A N 1
ATOM 1990 C CA . LEU A 1 261 ? 21.979 -22.289 -38.781 1.00 77.38 261 LEU A CA 1
ATOM 1991 C C . LEU A 1 261 ? 22.423 -22.906 -37.445 1.00 77.38 261 LEU A C 1
ATOM 1993 O O . LEU A 1 261 ? 22.996 -23.993 -37.448 1.00 77.38 261 LEU A O 1
ATOM 1997 N N . ASP A 1 262 ? 22.165 -22.248 -36.313 1.00 80.06 262 ASP A N 1
ATOM 1998 C CA . ASP A 1 262 ? 22.463 -22.779 -34.982 1.00 80.06 262 ASP A CA 1
ATOM 1999 C C . ASP A 1 262 ? 21.230 -23.511 -34.432 1.00 80.06 262 ASP A C 1
ATOM 2001 O O . ASP A 1 262 ? 20.285 -22.905 -33.918 1.00 80.06 262 ASP A O 1
ATOM 2005 N N . GLU A 1 263 ? 21.251 -24.841 -34.539 1.00 80.19 263 GLU A N 1
ATOM 2006 C CA . GLU A 1 263 ? 20.175 -25.726 -34.077 1.00 80.19 263 GLU A CA 1
ATOM 2007 C C . GLU A 1 263 ? 19.838 -25.533 -32.589 1.00 80.19 263 GLU A C 1
ATOM 2009 O O . GLU A 1 263 ? 18.677 -25.670 -32.200 1.00 80.19 263 GLU A O 1
ATOM 2014 N N . TYR A 1 264 ? 20.812 -25.164 -31.749 1.00 72.06 264 TYR A N 1
ATOM 2015 C CA . TYR A 1 264 ? 20.568 -24.903 -30.331 1.00 72.06 264 TYR A CA 1
ATOM 2016 C C . TYR A 1 264 ? 19.825 -23.579 -30.126 1.00 72.06 264 TYR A C 1
ATOM 2018 O O . TYR A 1 264 ? 18.891 -23.511 -29.322 1.00 72.06 264 TYR A O 1
ATOM 2026 N N . GLN A 1 265 ? 20.172 -22.538 -30.886 1.00 74.31 265 GLN A N 1
ATOM 2027 C CA . GLN A 1 265 ? 19.430 -21.274 -30.849 1.00 74.31 265 GLN A CA 1
ATOM 2028 C C . GLN A 1 265 ? 18.011 -21.416 -31.403 1.00 74.31 265 GLN A C 1
ATOM 2030 O O . GLN A 1 265 ? 17.085 -20.848 -30.821 1.00 74.31 265 GLN A O 1
ATOM 2035 N N . GLN A 1 266 ? 17.814 -22.204 -32.464 1.00 77.94 266 GLN A N 1
ATOM 2036 C CA . GLN A 1 266 ? 16.471 -22.489 -32.978 1.00 77.94 266 GLN A CA 1
ATOM 2037 C C . GLN A 1 266 ? 15.654 -23.328 -31.984 1.00 77.94 266 GLN A C 1
ATOM 2039 O O . GLN A 1 266 ? 14.499 -23.010 -31.719 1.00 77.94 266 GLN A O 1
ATOM 2044 N N . TRP A 1 267 ? 16.265 -24.308 -31.309 1.00 76.94 267 TRP A N 1
ATOM 2045 C CA . TRP A 1 267 ? 15.591 -25.064 -30.249 1.00 76.94 267 TRP A CA 1
ATOM 2046 C C . TRP A 1 267 ? 15.155 -24.180 -29.067 1.00 76.94 267 TRP A C 1
ATOM 2048 O O . TRP A 1 267 ? 14.020 -24.305 -28.593 1.00 76.94 267 TRP A O 1
ATOM 2058 N N . ILE A 1 268 ? 16.010 -23.252 -28.610 1.00 65.81 268 ILE A N 1
ATOM 2059 C CA . ILE A 1 268 ? 15.646 -22.257 -27.581 1.00 65.81 268 ILE A CA 1
ATOM 2060 C C . ILE A 1 268 ? 14.469 -21.404 -28.063 1.00 65.81 268 ILE A C 1
ATOM 2062 O O . ILE A 1 268 ? 13.519 -21.169 -27.308 1.00 65.81 268 ILE A O 1
ATOM 2066 N N . LYS A 1 269 ? 14.520 -20.947 -29.316 1.00 67.62 269 LYS A N 1
ATOM 2067 C CA . LYS A 1 269 ? 13.482 -20.107 -29.911 1.00 67.62 269 LYS A CA 1
ATOM 2068 C C . LYS A 1 269 ? 12.136 -20.818 -30.005 1.00 67.62 269 LYS A C 1
ATOM 2070 O O . LYS A 1 269 ? 11.126 -20.217 -29.659 1.00 67.62 269 LYS A O 1
ATOM 2075 N N . ASP A 1 270 ? 12.121 -22.084 -30.394 1.00 68.31 270 ASP A N 1
ATOM 2076 C CA . ASP A 1 270 ? 10.880 -22.827 -30.626 1.00 68.31 270 ASP A CA 1
ATOM 2077 C C . ASP A 1 270 ? 10.296 -23.427 -29.338 1.00 68.31 270 ASP A C 1
ATOM 2079 O O . ASP A 1 270 ? 9.087 -23.641 -29.231 1.00 68.31 270 ASP A O 1
ATOM 2083 N N . THR A 1 271 ? 11.140 -23.674 -28.331 1.00 61.09 271 THR A N 1
ATOM 2084 C CA . THR A 1 271 ? 10.741 -24.414 -27.121 1.00 61.09 271 THR A CA 1
ATOM 2085 C C . THR A 1 271 ? 10.642 -23.522 -25.884 1.00 61.09 271 THR A C 1
ATOM 2087 O O . THR A 1 271 ? 9.705 -23.654 -25.096 1.00 61.09 271 THR A O 1
ATOM 2090 N N . VAL A 1 272 ? 11.596 -22.605 -25.696 1.00 54.84 272 VAL A N 1
ATOM 2091 C CA . VAL A 1 272 ? 11.781 -21.857 -24.440 1.00 54.84 272 VAL A CA 1
ATOM 2092 C C . VAL A 1 272 ? 11.143 -20.467 -24.508 1.00 54.84 272 VAL A C 1
ATOM 2094 O O . VAL A 1 272 ? 10.454 -20.063 -23.568 1.00 54.84 272 VAL A O 1
ATOM 2097 N N . LEU A 1 273 ? 11.297 -19.745 -25.625 1.00 54.91 273 LEU A N 1
ATOM 2098 C CA . LEU A 1 273 ? 10.697 -18.411 -25.785 1.00 54.91 273 LEU A CA 1
ATOM 2099 C C . LEU A 1 273 ? 9.154 -18.423 -25.704 1.00 54.91 273 LEU A C 1
ATOM 2101 O O . LEU A 1 273 ? 8.609 -17.591 -24.978 1.00 54.91 273 LEU A O 1
ATOM 2105 N N . PRO A 1 274 ? 8.416 -19.376 -26.311 1.00 52.06 274 PRO A N 1
ATOM 2106 C CA . PRO A 1 274 ? 6.956 -19.424 -26.212 1.00 52.06 274 PRO A CA 1
ATOM 2107 C C . PRO A 1 274 ? 6.439 -19.751 -24.804 1.00 52.06 274 PRO A C 1
ATOM 2109 O O . PRO A 1 274 ? 5.263 -19.528 -24.519 1.00 52.06 274 PRO A O 1
ATOM 2112 N N . TRP A 1 275 ? 7.280 -20.309 -23.928 1.00 41.03 275 TRP A N 1
ATOM 2113 C CA . TRP A 1 275 ? 6.968 -20.518 -22.510 1.00 41.03 275 TRP A CA 1
ATOM 2114 C C . TRP A 1 275 ? 7.198 -19.245 -21.686 1.00 41.03 275 TRP A C 1
ATOM 2116 O O . TRP A 1 275 ? 6.358 -18.896 -20.862 1.00 41.03 275 TRP A O 1
ATOM 2126 N N . LEU A 1 276 ? 8.279 -18.506 -21.955 1.00 37.97 276 LEU A N 1
ATOM 2127 C CA . LEU A 1 276 ? 8.569 -17.208 -21.327 1.00 37.97 276 LEU A CA 1
ATOM 2128 C C . LEU A 1 276 ? 7.532 -16.127 -21.681 1.00 37.97 276 LEU A C 1
ATOM 2130 O O . LEU A 1 276 ? 7.126 -15.355 -20.813 1.00 37.97 276 LEU A O 1
ATOM 2134 N N . TRP A 1 277 ? 7.051 -16.104 -22.927 1.00 43.00 277 TRP A N 1
ATOM 2135 C CA . TRP A 1 277 ? 5.973 -15.200 -23.349 1.00 43.00 277 TRP A CA 1
ATOM 2136 C C . TRP A 1 277 ? 4.611 -15.580 -22.753 1.00 43.00 277 TRP A C 1
ATOM 2138 O O . TRP A 1 277 ? 3.835 -14.701 -22.387 1.00 43.00 277 TRP A O 1
ATOM 2148 N N . ARG A 1 278 ? 4.344 -16.881 -22.560 1.00 43.75 278 ARG A N 1
ATOM 2149 C CA . ARG A 1 278 ? 3.141 -17.368 -21.860 1.00 43.75 278 ARG A CA 1
ATOM 2150 C C . ARG A 1 278 ? 3.149 -17.088 -20.357 1.00 43.75 278 ARG A C 1
ATOM 2152 O O . ARG A 1 278 ? 2.088 -16.867 -19.795 1.00 43.75 278 ARG A O 1
ATOM 2159 N N . LEU A 1 279 ? 4.321 -17.073 -19.723 1.00 37.09 279 LEU A N 1
ATOM 2160 C CA . LEU A 1 279 ? 4.478 -16.746 -18.299 1.00 37.09 279 LEU A CA 1
ATOM 2161 C C . LEU A 1 279 ? 4.353 -15.250 -17.990 1.00 37.09 279 LEU A C 1
ATOM 2163 O O . LEU A 1 279 ? 4.241 -14.888 -16.826 1.00 37.09 279 LEU A O 1
ATOM 2167 N N . THR A 1 280 ? 4.416 -14.380 -18.998 1.00 44.34 280 THR A N 1
ATOM 2168 C CA . THR A 1 280 ? 4.409 -12.927 -18.782 1.00 44.34 280 THR A CA 1
ATOM 2169 C C . THR A 1 280 ? 3.119 -12.245 -19.224 1.00 44.34 280 THR A C 1
ATOM 2171 O O . THR A 1 280 ? 2.903 -11.106 -18.831 1.00 44.34 280 THR A O 1
ATOM 2174 N N . ASP A 1 281 ? 2.271 -12.894 -20.035 1.00 49.91 281 ASP A N 1
ATOM 2175 C CA . ASP A 1 281 ? 1.015 -12.339 -20.588 1.00 49.91 281 ASP A CA 1
ATOM 2176 C C . ASP A 1 281 ? 1.158 -10.904 -21.166 1.00 49.91 281 ASP A C 1
ATOM 2178 O O . ASP A 1 281 ? 0.191 -10.168 -21.378 1.00 49.91 281 ASP A O 1
ATOM 2182 N N . LEU A 1 282 ? 2.399 -10.496 -21.466 1.00 47.44 282 LEU A N 1
ATOM 2183 C CA . LEU A 1 282 ? 2.763 -9.143 -21.875 1.00 47.44 282 LEU A CA 1
ATOM 2184 C C . LEU A 1 282 ? 2.283 -8.854 -23.291 1.00 47.44 282 LEU A C 1
ATOM 2186 O O . LEU A 1 282 ? 1.984 -7.707 -23.599 1.00 47.44 282 LEU A O 1
ATOM 2190 N N . GLU A 1 283 ? 2.145 -9.875 -24.142 1.00 42.31 283 GLU A N 1
ATOM 2191 C CA . GLU A 1 283 ? 1.475 -9.727 -25.435 1.00 42.31 283 GLU A CA 1
ATOM 2192 C C . GLU A 1 283 ? -0.011 -9.390 -25.278 1.00 42.31 283 GLU A C 1
ATOM 2194 O O . GLU A 1 283 ? -0.541 -8.619 -26.075 1.00 42.31 283 GLU A O 1
ATOM 2199 N N . ARG A 1 284 ? -0.694 -9.917 -24.256 1.00 52.94 284 ARG A N 1
ATOM 2200 C CA . ARG A 1 284 ? -2.119 -9.655 -24.014 1.00 52.94 284 ARG A CA 1
ATOM 2201 C C . ARG A 1 284 ? -2.335 -8.254 -23.445 1.00 52.94 284 ARG A C 1
ATOM 2203 O O . ARG A 1 284 ? -3.220 -7.538 -23.912 1.00 52.94 284 ARG A O 1
ATOM 2210 N N . ILE A 1 285 ? -1.457 -7.838 -22.531 1.00 47.97 285 ILE A N 1
ATOM 2211 C CA . ILE A 1 285 ? -1.378 -6.470 -21.998 1.00 47.97 285 ILE A CA 1
ATOM 2212 C C . ILE A 1 285 ? -1.010 -5.470 -23.112 1.00 47.97 285 ILE A C 1
ATOM 2214 O O . ILE A 1 285 ? -1.662 -4.439 -23.260 1.00 47.97 285 ILE A O 1
ATOM 2218 N N . ALA A 1 286 ? -0.030 -5.790 -23.965 1.00 42.47 286 ALA A N 1
ATOM 2219 C CA . ALA A 1 286 ? 0.369 -4.949 -25.098 1.00 42.47 286 ALA A CA 1
ATOM 2220 C C . ALA A 1 286 ? -0.705 -4.852 -26.198 1.00 42.47 286 ALA A C 1
ATOM 2222 O O . ALA A 1 286 ? -0.704 -3.886 -26.962 1.00 42.47 286 ALA A O 1
ATOM 2223 N N . ARG A 1 287 ? -1.622 -5.827 -26.279 1.00 42.41 287 ARG A N 1
ATOM 2224 C CA . ARG A 1 287 ? -2.746 -5.858 -27.233 1.00 42.41 287 ARG A CA 1
ATOM 2225 C C . ARG A 1 287 ? -4.089 -5.413 -26.629 1.00 42.41 287 ARG A C 1
ATOM 2227 O O . ARG A 1 287 ? -5.084 -5.424 -27.347 1.00 42.41 287 ARG A O 1
ATOM 2234 N N . GLY A 1 288 ? -4.133 -5.009 -25.355 1.00 38.31 288 GLY A N 1
ATOM 2235 C CA . GLY A 1 288 ? -5.342 -4.488 -24.699 1.00 38.31 288 GLY A CA 1
ATOM 2236 C C . GLY A 1 288 ? -6.468 -5.512 -24.491 1.00 38.31 288 GLY A C 1
ATOM 2237 O O . GLY A 1 288 ? -7.636 -5.129 -24.463 1.00 38.31 288 GLY A O 1
ATOM 2238 N N . GLY A 1 289 ? -6.151 -6.806 -24.392 1.00 36.28 289 GLY A N 1
ATOM 2239 C CA . GLY A 1 289 ? -7.159 -7.853 -24.196 1.00 36.28 289 GLY A CA 1
ATOM 2240 C C . GLY A 1 289 ? -7.599 -7.991 -22.734 1.00 36.28 289 GLY A C 1
ATOM 2241 O O . GLY A 1 289 ? -6.755 -8.060 -21.843 1.00 36.28 289 GLY A O 1
ATOM 2242 N N . THR A 1 290 ? -8.909 -8.084 -22.489 1.00 31.67 290 THR A N 1
ATOM 2243 C CA . THR A 1 290 ? -9.485 -8.488 -21.194 1.00 31.67 290 THR A CA 1
ATOM 2244 C C . THR A 1 290 ? -9.334 -10.001 -20.949 1.00 31.67 290 THR A C 1
ATOM 2246 O O . THR A 1 290 ? -9.304 -10.769 -21.917 1.00 31.67 290 THR A O 1
ATOM 2249 N N . PRO A 1 291 ? -9.232 -10.452 -19.681 1.00 37.16 291 PRO A N 1
ATOM 2250 C CA . PRO A 1 291 ? -9.156 -11.875 -19.356 1.00 37.16 291 PRO A CA 1
ATOM 2251 C C . PRO A 1 291 ? -10.524 -12.571 -19.535 1.00 37.16 291 PRO A C 1
ATOM 2253 O O . PRO A 1 291 ? -11.544 -11.875 -19.566 1.00 37.16 291 PRO A O 1
ATOM 2256 N N . PRO A 1 292 ? -10.551 -13.912 -19.697 1.00 39.53 292 PRO A N 1
ATOM 2257 C CA . PRO A 1 292 ? -11.789 -14.695 -19.737 1.00 39.53 292 PRO A CA 1
ATOM 2258 C C . PRO A 1 292 ? -12.558 -14.669 -18.411 1.00 39.53 292 PRO A C 1
ATOM 2260 O O . PRO A 1 292 ? -11.906 -14.564 -17.347 1.00 39.53 292 PRO A O 1
#

InterPro domains:
  IPR011990 Tetratricopeptide-like helical domain superfamily [G3DSA:1.25.40.10] (155-238)
  IPR011990 Tetratricopeptide-like helical domain superfamily [SSF48452] (154-199)
  IPR019734 Tetratricopeptide repeat [PS50005] (154-187)
  IPR019734 Tetratricopeptide repeat [SM00028] (154-187)

Radius of gyration: 21.81 Å; chains: 1; bounding box: 50×46×67 Å

Secondary structure (DSSP, 8-state):
--HHHHHHHHHHHHHHHTT-THHHHHHHHHHHHHHHHHHTTSS-HHHHHHHHHHHHHHHHHHHHHHT-HHHHHHHHHHHHHHHHH--SHHHHHHHHHHHHHHHHHHHHHHT--TT--HHHHHHHHHHTHHHHHHHHHHHHHHHT-TTS-HHHHHHHHHHHHHHHHHTT-HHHHHHHHHHHHHH-TT-HHHHHHHHHHHHHHHHTT-S-HHHHHHHHHHHHHHHHHTHHHHHHHH-HHHHHHHHTPPP--SS--S-----TT-HHHHHHHHHTHHHHHHTT-HHHHHTTPPP-

pLDDT: mean 86.87, std 15.9, range [31.67, 98.88]

Sequence (292 aa):
MPREIASQVNAVVLAAQNGHSACMKNAESLVGELDRLHEADSIDGDEWALAAFTVSSVLINFAGYRRNKRAAKLGTDIADRARLLAADTHLRRNLEYNAGNGRSCLHQLAHDREGLTADQYVAARLLDRDLLKEARALFFGVGYDASVASELRGMALCNLANLFDDSGRWVEAYQAYSDALEADPTNGNASGNAAYLLRRRISSGRGTLGHYAVVHDAFVRHSKAHRQRTVDLAGEQVAQNWDAVELLGGHGHAEHGGDVLDEYQQWIKDTVLPWLWRLTDLERIARGGTPP